Protein AF-A0A2V9UQ74-F1 (afdb_monomer)

Secondary structure (DSSP, 8-state):
----PPPP-------------PPPPP-----TT-S-------------GGGS-HHHHHHHHHHHSSSS--GGGGHHHHT-GGGTT--EEEGGGGTTSHHHHGGGGGSTTEEEE-TTHHHHS-HHHHHHHHHHHHHH-GGGEE--------SSSS-HHHHHHHHHHHHHHHHHHHHHHHHHHT--

Foldseek 3Di:
DDDDDDDDDDDDDDDDDDDDDDDDDDDPPPDVPPPPDDPDPDDDDDDPPVNQPVVNVVVVCVVVPDDPDALVVCLVVLPDPVCLVPAAEAPCCRPPVNLVSLVSLVRPRYAYENEPVLVVDQLQVVLVSLLSSCLRPVVRYHYDQVQAQPDPVRHSVNSRVSSVVSPVSSPVVSVVVCVVVVVD

Mean predicted aligned error: 15.88 Å

Nearest PDB structures (foldseek):
  8ohv-assembly1_AAA  TM=4.764E-01  e=1.360E+00  Acidobacterium capsulatum
  3u6b-assembly1_A  TM=3.219E-01  e=8.627E-01  Escherichia coli K-12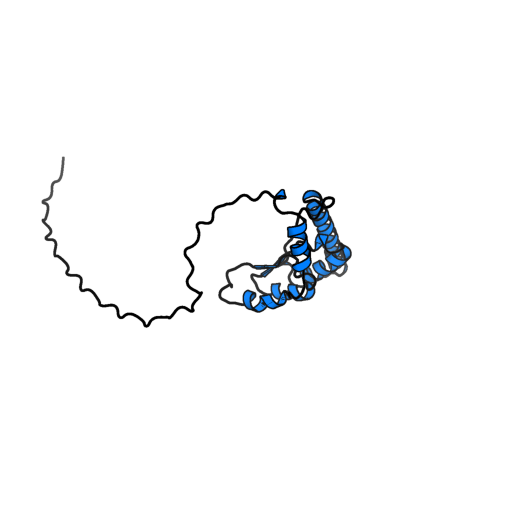
  8uxx-assembly1_G  TM=2.234E-01  e=4.489E+00  Schizosaccharomyces pombe

Structure (mmCIF, N/CA/C/O backbone):
data_AF-A0A2V9UQ74-F1
#
_entry.id   AF-A0A2V9UQ74-F1
#
loop_
_atom_site.group_PDB
_atom_site.id
_atom_site.type_symbol
_atom_site.label_atom_id
_atom_site.label_alt_id
_atom_site.label_comp_id
_atom_site.label_asym_id
_atom_site.label_entity_id
_atom_site.label_seq_id
_atom_site.pdbx_PDB_ins_code
_atom_site.Cartn_x
_atom_site.Cartn_y
_atom_site.Cartn_z
_atom_site.occupancy
_atom_site.B_iso_or_equiv
_atom_site.auth_seq_id
_atom_site.auth_comp_id
_atom_site.auth_asym_id
_atom_site.auth_atom_id
_atom_site.pdbx_PDB_model_num
ATOM 1 N N . MET A 1 1 ? 13.851 -54.763 59.875 1.00 37.72 1 MET A N 1
ATOM 2 C CA . MET A 1 1 ? 13.647 -55.328 58.518 1.00 37.72 1 MET A CA 1
ATOM 3 C C . MET A 1 1 ? 12.184 -55.728 58.312 1.00 37.72 1 MET A C 1
ATOM 5 O O . MET A 1 1 ? 11.660 -56.488 59.101 1.00 37.72 1 MET A O 1
ATOM 9 N N . LYS A 1 2 ? 11.586 -55.212 57.226 1.00 34.97 2 LYS A N 1
ATOM 10 C CA . LYS A 1 2 ? 10.584 -55.814 56.311 1.00 34.97 2 LYS A CA 1
ATOM 11 C C . LYS A 1 2 ? 9.205 -56.291 56.833 1.00 34.97 2 LYS A C 1
ATOM 13 O O . LYS A 1 2 ? 9.043 -57.392 57.339 1.00 34.97 2 LYS A O 1
ATOM 18 N N . LYS A 1 3 ? 8.186 -55.489 56.474 1.00 36.81 3 LYS A N 1
ATOM 19 C CA . LYS A 1 3 ? 6.768 -55.852 56.249 1.00 36.81 3 LYS A CA 1
ATOM 20 C C . LYS A 1 3 ? 6.622 -57.081 55.337 1.00 36.81 3 LYS A C 1
ATOM 22 O O . LYS A 1 3 ? 7.306 -57.122 54.317 1.00 36.81 3 LYS A O 1
ATOM 27 N N . LYS A 1 4 ? 5.599 -57.919 55.568 1.00 34.53 4 LYS A N 1
ATOM 28 C CA . LYS A 1 4 ? 4.755 -58.507 54.501 1.00 34.53 4 LYS A CA 1
ATOM 29 C C . LYS A 1 4 ? 3.322 -58.727 55.007 1.00 34.53 4 LYS A C 1
ATOM 31 O O . LYS A 1 4 ? 3.079 -59.600 55.831 1.00 34.53 4 LYS A O 1
ATOM 36 N N . SER A 1 5 ? 2.383 -57.923 54.501 1.00 39.31 5 SER A N 1
ATOM 37 C CA . SER A 1 5 ? 0.942 -58.140 54.651 1.00 39.31 5 SER A CA 1
ATOM 38 C C . SER A 1 5 ? 0.431 -59.125 53.591 1.00 39.31 5 SER A C 1
ATOM 40 O O . SER A 1 5 ? 0.986 -59.241 52.494 1.00 39.31 5 SER A O 1
ATOM 42 N N . LYS A 1 6 ? -0.613 -59.873 53.960 1.00 40.75 6 LYS A N 1
ATOM 43 C CA . LYS A 1 6 ? -1.267 -60.922 53.166 1.00 40.75 6 LYS A CA 1
ATOM 44 C C . LYS A 1 6 ? -1.924 -60.337 51.905 1.00 40.75 6 LYS A C 1
ATOM 46 O O . LYS A 1 6 ? -2.668 -59.364 51.981 1.00 40.75 6 LYS A O 1
ATOM 51 N N . LYS A 1 7 ? -1.670 -60.958 50.746 1.00 36.28 7 LYS A N 1
ATOM 52 C CA . LYS A 1 7 ? -2.322 -60.645 49.462 1.00 36.28 7 LYS A CA 1
ATOM 53 C C . LYS A 1 7 ? -3.758 -61.186 49.450 1.00 36.28 7 LYS A C 1
ATOM 55 O O . LYS A 1 7 ? -3.961 -62.382 49.622 1.00 36.28 7 LYS A O 1
ATOM 60 N N . SER A 1 8 ? -4.725 -60.307 49.196 1.00 37.97 8 SER A N 1
ATOM 61 C CA . SER A 1 8 ? -6.117 -60.647 48.878 1.00 37.97 8 SER A CA 1
ATOM 62 C C . SER A 1 8 ? -6.249 -60.983 47.387 1.00 37.97 8 SER A C 1
ATOM 64 O O . SER A 1 8 ? -5.801 -60.218 46.529 1.00 37.97 8 SER A O 1
ATOM 66 N N . ALA A 1 9 ? -6.835 -62.141 47.075 1.00 38.25 9 ALA A N 1
ATOM 67 C CA . ALA A 1 9 ? -7.116 -62.591 45.716 1.00 38.25 9 ALA A CA 1
ATOM 68 C C . ALA A 1 9 ? -8.435 -61.972 45.219 1.00 38.25 9 ALA A C 1
ATOM 70 O O . ALA A 1 9 ? -9.526 -62.348 45.645 1.00 38.25 9 ALA A O 1
ATOM 71 N N . ARG A 1 10 ? -8.337 -61.006 44.302 1.00 36.56 10 ARG A N 1
ATOM 72 C CA . ARG A 1 10 ? -9.482 -60.328 43.680 1.00 36.56 10 ARG A CA 1
ATOM 73 C C . ARG A 1 10 ? -10.003 -61.151 42.493 1.00 36.56 10 ARG A C 1
ATOM 75 O O . ARG A 1 10 ? -9.337 -61.238 41.463 1.00 36.56 10 ARG A O 1
ATOM 82 N N . LYS A 1 11 ? -11.206 -61.728 42.629 1.00 40.25 11 LYS A N 1
ATOM 83 C CA . LYS A 1 11 ? -11.987 -62.326 41.526 1.00 40.25 11 LYS A CA 1
ATOM 84 C C . LYS A 1 11 ? -12.241 -61.267 40.441 1.00 40.25 11 LYS A C 1
ATOM 86 O O . LYS A 1 11 ? -12.766 -60.196 40.737 1.00 40.25 11 LYS A O 1
ATOM 91 N N . LYS A 1 12 ? -11.879 -61.560 39.187 1.00 36.75 12 LYS A N 1
ATOM 92 C CA . LYS A 1 12 ? -12.261 -60.757 38.013 1.00 36.75 12 LYS A CA 1
ATOM 93 C C . LYS A 1 12 ? -13.688 -61.136 37.606 1.00 36.75 12 LYS A C 1
ATOM 95 O O . LYS A 1 12 ? -13.909 -62.247 37.137 1.00 36.75 12 LYS A O 1
ATOM 100 N N . SER A 1 13 ? -14.647 -60.232 37.788 1.00 39.25 13 SER A N 1
ATOM 101 C CA . SER A 1 13 ? -15.968 -60.332 37.165 1.00 39.25 13 SER A CA 1
ATOM 102 C C . SER A 1 13 ? -15.862 -59.915 35.694 1.00 39.25 13 SER A C 1
ATOM 104 O O . SER A 1 13 ? -15.366 -58.837 35.371 1.00 39.25 13 SER A O 1
ATOM 106 N N . ALA A 1 14 ? -16.291 -60.794 34.789 1.00 38.84 14 ALA A N 1
ATOM 107 C CA . ALA A 1 14 ? -16.394 -60.495 33.367 1.00 38.84 14 ALA A CA 1
ATOM 108 C C . ALA A 1 14 ? -17.639 -59.626 33.128 1.00 38.84 14 ALA A C 1
ATOM 110 O O . ALA A 1 14 ? -18.768 -60.105 33.223 1.00 38.84 14 ALA A O 1
ATOM 111 N N . ALA A 1 15 ? -17.438 -58.340 32.843 1.00 40.78 15 ALA A N 1
ATOM 112 C CA . ALA A 1 15 ? -18.509 -57.451 32.411 1.00 40.78 15 ALA A CA 1
ATOM 113 C C . ALA A 1 15 ? -18.902 -57.795 30.963 1.00 40.78 15 ALA A C 1
ATOM 115 O O . ALA A 1 15 ? -18.095 -57.669 30.044 1.00 40.78 15 ALA A O 1
ATOM 116 N N . LYS A 1 16 ? -20.142 -58.254 30.758 1.00 43.25 16 LYS A N 1
ATOM 117 C CA . LYS A 1 16 ? -20.743 -58.414 29.426 1.00 43.25 16 LYS A CA 1
ATOM 118 C C . LYS A 1 16 ? -21.121 -57.031 28.890 1.00 43.25 16 LYS A C 1
ATOM 120 O O . LYS A 1 16 ? -22.082 -56.430 29.359 1.00 43.25 16 LYS A O 1
ATOM 125 N N . THR A 1 17 ? -20.385 -56.529 27.904 1.00 40.91 17 THR A N 1
ATOM 126 C CA . THR A 1 17 ? -20.713 -55.271 27.221 1.00 40.91 17 THR A CA 1
ATOM 127 C C . THR A 1 17 ? -21.863 -55.502 26.239 1.00 40.91 17 THR A C 1
ATOM 129 O O . THR A 1 17 ? -21.703 -56.188 25.229 1.00 40.91 17 THR A O 1
ATOM 132 N N . ALA A 1 18 ? -23.036 -54.938 26.528 1.00 41.91 18 ALA A N 1
ATOM 133 C CA . ALA A 1 18 ? -24.163 -54.909 25.602 1.00 41.91 18 ALA A CA 1
ATOM 134 C C . ALA A 1 18 ? -23.822 -54.018 24.391 1.00 41.91 18 ALA A C 1
ATOM 136 O O . ALA A 1 18 ? -23.541 -52.829 24.543 1.00 41.91 18 ALA A O 1
ATOM 137 N N . LYS A 1 19 ? -23.838 -54.580 23.176 1.00 40.62 19 LYS A N 1
ATOM 138 C CA . LYS A 1 19 ? -23.676 -53.812 21.932 1.00 40.62 19 LYS A CA 1
ATOM 139 C C . LYS A 1 19 ? -24.953 -53.006 21.663 1.00 40.62 19 LYS A C 1
ATOM 141 O O . LYS A 1 19 ? -25.965 -53.571 21.258 1.00 40.62 19 LYS A O 1
ATOM 146 N N . LYS A 1 20 ? -24.902 -51.685 21.858 1.00 42.75 20 LYS A N 1
ATOM 147 C CA . LYS A 1 20 ? -25.922 -50.749 21.354 1.00 42.75 20 LYS A CA 1
ATOM 148 C C . LYS A 1 20 ? -25.883 -50.759 19.820 1.00 42.75 20 LYS A C 1
ATOM 150 O O . LYS A 1 20 ? -24.857 -50.443 19.224 1.00 42.75 20 LYS A O 1
ATOM 155 N N . LYS A 1 21 ? -26.995 -51.134 19.184 1.00 41.12 21 LYS A N 1
ATOM 156 C CA . LYS A 1 21 ? -27.182 -51.074 17.728 1.00 41.12 21 LYS A CA 1
ATOM 157 C C . LYS A 1 21 ? -27.392 -49.603 17.343 1.00 41.12 21 LYS A C 1
ATOM 159 O O . LYS A 1 21 ? -28.452 -49.048 17.613 1.00 41.12 21 LYS A O 1
ATOM 164 N N . LEU A 1 22 ? -26.361 -48.959 16.796 1.00 41.16 22 LEU A N 1
ATOM 165 C CA . LEU A 1 22 ? -26.450 -47.600 16.256 1.00 41.16 22 LEU A CA 1
ATOM 166 C C . LEU A 1 22 ? -27.315 -47.623 14.990 1.00 41.16 22 LEU A C 1
ATOM 168 O O . LEU A 1 22 ? -27.035 -48.357 14.044 1.00 41.16 22 LEU A O 1
ATOM 172 N N . THR A 1 23 ? -28.389 -46.842 14.997 1.00 42.31 23 THR A N 1
ATOM 173 C CA . THR A 1 23 ? -29.223 -46.564 13.828 1.00 42.31 23 THR A CA 1
ATOM 174 C C . THR A 1 23 ? -28.424 -45.721 12.836 1.00 42.31 23 THR A C 1
ATOM 176 O O . THR A 1 23 ? -27.959 -44.638 13.182 1.00 42.31 23 THR A O 1
ATOM 179 N N . ASN A 1 24 ? -28.256 -46.230 11.616 1.00 46.22 24 ASN A N 1
ATOM 180 C CA . ASN A 1 24 ? -27.546 -45.556 10.530 1.00 46.22 24 ASN A CA 1
ATOM 181 C C . ASN A 1 24 ? -28.324 -44.288 10.114 1.00 46.22 24 ASN A C 1
ATOM 183 O O . ASN A 1 24 ? -29.498 -44.420 9.752 1.00 46.22 24 ASN A O 1
ATOM 187 N N . PRO A 1 25 ? -27.742 -43.075 10.145 1.00 44.28 25 PRO A N 1
ATOM 188 C CA . PRO A 1 25 ? -28.388 -41.921 9.536 1.00 44.28 25 PRO A CA 1
ATOM 189 C C . PRO A 1 25 ? -28.396 -42.086 8.009 1.00 44.28 25 PRO A C 1
ATOM 191 O O . PRO A 1 25 ? -27.474 -42.648 7.417 1.00 44.28 25 PRO A O 1
ATOM 194 N N . LYS A 1 26 ? -29.491 -41.635 7.390 1.00 45.59 26 LYS A N 1
ATOM 195 C CA . LYS A 1 26 ? -29.759 -41.707 5.948 1.00 45.59 26 LYS A CA 1
ATOM 196 C C . LYS A 1 26 ? -28.567 -41.171 5.146 1.00 45.59 26 LYS A C 1
ATOM 198 O O . LYS A 1 26 ? -27.963 -40.168 5.512 1.00 45.59 26 LYS A O 1
ATOM 203 N N . SER A 1 27 ? -28.248 -41.861 4.054 1.00 49.00 27 SER A N 1
ATOM 204 C CA . SER A 1 27 ? -27.138 -41.552 3.156 1.00 49.00 27 SER A CA 1
ATOM 205 C C . SER A 1 27 ? -27.211 -40.114 2.640 1.00 49.00 27 SER A C 1
ATOM 207 O O . SER A 1 27 ? -28.093 -39.786 1.845 1.00 49.00 27 SER A O 1
ATOM 209 N N . ASN A 1 28 ? -26.243 -39.282 3.016 1.00 50.88 28 ASN A N 1
ATOM 210 C CA . ASN A 1 28 ? -25.924 -38.092 2.240 1.00 50.88 28 ASN A CA 1
ATOM 211 C C . ASN A 1 28 ? -25.273 -38.578 0.944 1.00 50.88 28 ASN A C 1
ATOM 213 O O . ASN A 1 28 ? -24.114 -38.996 0.943 1.00 50.88 28 ASN A O 1
ATOM 217 N N . VAL A 1 29 ? -26.035 -38.596 -0.148 1.00 52.47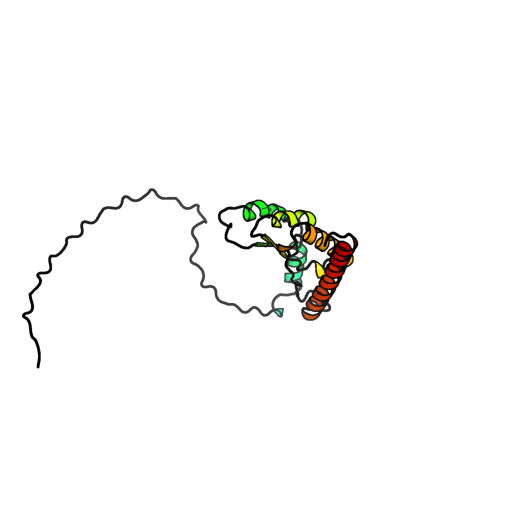 29 VAL A N 1
ATOM 218 C CA . VAL A 1 29 ? -25.478 -38.815 -1.483 1.00 52.47 29 VAL A CA 1
ATOM 219 C C . VAL A 1 29 ? -24.565 -37.626 -1.766 1.00 52.47 29 VAL A C 1
ATOM 221 O O . VAL A 1 29 ? -25.035 -36.521 -2.025 1.00 52.47 29 VAL A O 1
ATOM 224 N N . ALA A 1 30 ? -23.255 -37.834 -1.644 1.00 49.09 30 ALA A N 1
ATOM 225 C CA . ALA A 1 30 ? -22.269 -36.854 -2.067 1.00 49.09 30 ALA A CA 1
ATOM 226 C C . ALA A 1 30 ? -22.497 -36.534 -3.552 1.00 49.09 30 ALA A C 1
ATOM 228 O O . ALA A 1 30 ? -22.666 -37.442 -4.370 1.00 49.09 30 ALA A O 1
ATOM 229 N N . LEU A 1 31 ? -22.511 -35.244 -3.896 1.00 53.56 31 LEU A N 1
ATOM 230 C CA . LEU A 1 31 ? -22.537 -34.787 -5.284 1.00 53.56 31 LEU A CA 1
ATOM 231 C C . LEU A 1 31 ? -21.403 -35.481 -6.058 1.00 53.56 31 LEU A C 1
ATOM 233 O O . LEU A 1 31 ? -20.267 -35.560 -5.582 1.00 53.56 31 LEU A O 1
ATOM 237 N N . LYS A 1 32 ? -21.695 -36.016 -7.251 1.00 44.81 32 LYS A N 1
ATOM 238 C CA . LYS A 1 32 ? -20.661 -36.606 -8.116 1.00 44.81 32 LYS A CA 1
ATOM 239 C C . LYS A 1 32 ? -19.591 -35.540 -8.386 1.00 44.81 32 LYS A C 1
ATOM 241 O O . LYS A 1 32 ? -19.850 -34.589 -9.109 1.00 44.81 32 LYS A O 1
ATOM 246 N N . GLY A 1 33 ? -18.410 -35.701 -7.784 1.00 55.75 33 GLY A N 1
ATOM 247 C CA . GLY A 1 33 ? -17.274 -34.778 -7.916 1.00 55.75 33 GLY A CA 1
ATOM 248 C C . GLY A 1 33 ? -16.724 -34.196 -6.607 1.00 55.75 33 GLY A C 1
ATOM 249 O O . GLY A 1 33 ? -15.618 -33.669 -6.630 1.00 55.75 33 GLY A O 1
ATOM 250 N N . THR A 1 34 ? -17.416 -34.330 -5.466 1.00 48.91 34 THR A N 1
ATOM 251 C CA . THR A 1 34 ? -16.962 -33.767 -4.169 1.00 48.91 34 THR A CA 1
ATOM 252 C C . THR A 1 34 ? -16.245 -34.758 -3.249 1.00 48.91 34 THR A C 1
ATOM 254 O O . THR A 1 34 ? -15.837 -34.401 -2.144 1.00 48.91 34 THR A O 1
ATOM 257 N N . VAL A 1 35 ? -16.026 -35.999 -3.691 1.00 57.50 35 VAL A N 1
ATOM 258 C CA . VAL A 1 35 ? -15.160 -36.936 -2.965 1.00 57.50 35 VAL A CA 1
ATOM 259 C C . VAL A 1 35 ? -13.713 -36.570 -3.274 1.00 57.50 35 VAL A C 1
ATOM 261 O O . VAL A 1 35 ? -13.278 -36.697 -4.420 1.00 57.50 3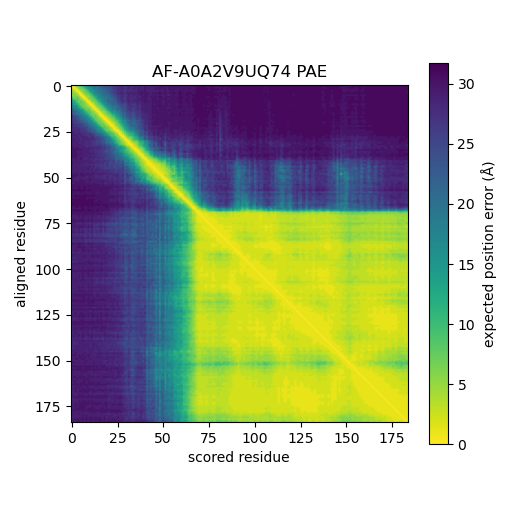5 VAL A O 1
ATOM 264 N N . ALA A 1 36 ? -12.969 -36.119 -2.261 1.00 58.06 36 ALA A N 1
ATOM 265 C CA . ALA A 1 36 ? -11.534 -35.900 -2.371 1.00 58.06 36 ALA A CA 1
ATOM 266 C C . ALA A 1 36 ? -10.878 -37.180 -2.912 1.00 58.06 36 ALA A C 1
ATOM 268 O O . ALA A 1 36 ? -10.814 -38.202 -2.223 1.00 58.06 36 ALA A O 1
ATOM 269 N N . LYS A 1 37 ? -10.421 -37.143 -4.170 1.00 63.94 37 LYS A N 1
ATOM 270 C CA . LYS A 1 37 ? -9.581 -38.209 -4.721 1.00 63.94 37 LYS A CA 1
ATOM 271 C C . LYS A 1 37 ? -8.360 -38.335 -3.815 1.00 63.94 37 LYS A C 1
ATOM 273 O O . LYS A 1 37 ? -7.845 -37.321 -3.343 1.00 63.94 37 LYS A O 1
ATOM 278 N N . ALA A 1 38 ? -7.929 -39.572 -3.559 1.00 62.97 38 ALA A N 1
ATOM 279 C CA . ALA A 1 38 ? -6.771 -39.863 -2.721 1.00 62.97 38 ALA A CA 1
ATOM 280 C C . ALA A 1 38 ? -5.632 -38.884 -3.040 1.00 62.97 38 ALA A C 1
ATOM 282 O O . ALA A 1 38 ? -5.232 -38.751 -4.199 1.00 62.97 38 ALA A O 1
ATOM 283 N N . LYS A 1 39 ? -5.178 -38.152 -2.015 1.00 63.28 39 LYS A N 1
ATOM 284 C CA . LYS A 1 39 ? -4.150 -37.114 -2.128 1.00 63.28 39 LYS A CA 1
ATOM 285 C C . LYS A 1 39 ? -2.921 -37.769 -2.761 1.00 63.28 39 LYS A C 1
ATOM 287 O O . LYS A 1 39 ? -2.267 -38.589 -2.117 1.00 63.28 39 LYS A O 1
ATOM 292 N N . ARG A 1 40 ? -2.629 -37.458 -4.031 1.00 66.94 40 ARG A N 1
ATOM 293 C CA . ARG A 1 40 ? -1.334 -37.806 -4.628 1.00 66.94 40 ARG A CA 1
ATOM 294 C C . ARG A 1 40 ? -0.272 -37.266 -3.676 1.00 66.94 40 ARG A C 1
ATOM 296 O O . ARG A 1 40 ? -0.372 -36.120 -3.238 1.00 66.94 40 ARG A O 1
ATOM 303 N N . ARG A 1 41 ? 0.685 -38.113 -3.295 1.00 60.94 41 ARG A N 1
ATOM 304 C CA . ARG A 1 41 ? 1.809 -37.709 -2.450 1.00 60.94 41 ARG A CA 1
ATOM 305 C C . ARG A 1 41 ? 2.486 -36.546 -3.175 1.00 60.94 41 ARG A C 1
ATOM 307 O O . ARG A 1 41 ? 2.918 -36.721 -4.309 1.00 60.94 41 ARG A O 1
ATOM 314 N N . ALA A 1 42 ? 2.449 -35.355 -2.583 1.00 62.03 42 ALA A N 1
ATOM 315 C CA . ALA A 1 42 ? 3.068 -34.184 -3.180 1.00 62.03 42 ALA A CA 1
ATOM 316 C C . ALA A 1 42 ? 4.577 -34.439 -3.198 1.00 62.03 42 ALA A C 1
ATOM 318 O O . ALA A 1 42 ? 5.208 -34.516 -2.146 1.00 62.03 42 ALA A O 1
ATOM 319 N N . GLU A 1 43 ? 5.125 -34.669 -4.385 1.00 75.12 43 GLU A N 1
ATOM 320 C CA . GLU A 1 43 ? 6.564 -34.746 -4.583 1.00 75.12 43 GLU A CA 1
ATOM 321 C C . GLU A 1 43 ? 7.074 -33.332 -4.812 1.00 75.12 43 GLU A C 1
ATOM 323 O O . GLU A 1 43 ? 6.611 -32.636 -5.717 1.00 75.12 43 GLU A O 1
ATOM 328 N N . LEU A 1 44 ? 8.017 -32.910 -3.973 1.00 50.47 44 LEU A N 1
ATOM 329 C CA . LEU A 1 44 ? 8.723 -31.657 -4.168 1.00 50.47 44 LEU A CA 1
ATOM 330 C C . LEU A 1 44 ? 9.551 -31.790 -5.452 1.00 50.47 44 LEU A C 1
ATOM 332 O O . LEU A 1 44 ? 10.522 -32.544 -5.495 1.00 50.47 44 LEU A O 1
ATOM 336 N N . ARG A 1 45 ? 9.141 -31.095 -6.512 1.00 65.31 45 ARG A N 1
ATOM 337 C CA . ARG A 1 45 ? 9.910 -30.996 -7.753 1.00 65.31 45 ARG A CA 1
ATOM 338 C C . ARG A 1 45 ? 10.551 -29.622 -7.791 1.00 65.31 45 ARG A C 1
ATOM 340 O O . ARG A 1 45 ? 9.851 -28.619 -7.860 1.00 65.31 45 ARG A O 1
ATOM 347 N N . HIS A 1 46 ? 11.875 -29.590 -7.713 1.00 58.09 46 HIS A N 1
ATOM 348 C CA . HIS A 1 46 ? 12.630 -28.369 -7.942 1.00 58.09 46 HIS A CA 1
ATOM 349 C C . HIS A 1 46 ? 12.595 -28.057 -9.440 1.00 58.09 46 HIS A C 1
ATOM 351 O O . HIS A 1 46 ? 13.165 -28.797 -10.243 1.00 58.09 46 HIS A O 1
ATOM 357 N N . VAL A 1 47 ? 11.892 -26.988 -9.802 1.00 61.88 47 VAL A N 1
ATOM 358 C CA . VAL A 1 47 ? 11.855 -26.451 -11.162 1.00 61.88 47 VAL A CA 1
ATOM 359 C C . VAL A 1 47 ? 12.794 -25.245 -11.174 1.00 61.88 47 VAL A C 1
ATOM 361 O O . VAL A 1 47 ? 12.491 -24.255 -10.509 1.00 61.88 47 VAL A O 1
ATOM 364 N N . PRO A 1 48 ? 13.963 -25.327 -11.834 1.00 61.03 48 PRO A N 1
ATOM 365 C CA . PRO A 1 48 ? 14.886 -24.203 -11.891 1.00 61.03 48 PRO A CA 1
ATOM 366 C C . PRO A 1 48 ? 14.238 -23.035 -12.638 1.00 61.03 48 PRO A C 1
ATOM 368 O O . PRO A 1 48 ? 13.542 -23.243 -13.630 1.00 61.03 48 PRO A O 1
ATOM 371 N N . TRP A 1 49 ? 14.487 -21.813 -12.171 1.00 48.91 49 TRP A N 1
ATOM 372 C CA . TRP A 1 49 ? 13.838 -20.594 -12.668 1.00 48.91 49 TRP A CA 1
ATOM 373 C C . TRP A 1 49 ? 13.924 -20.435 -14.196 1.00 48.91 49 TRP A C 1
ATOM 375 O O . TRP A 1 49 ? 12.948 -20.098 -14.851 1.00 48.91 49 TRP A O 1
ATOM 385 N N . ASN A 1 50 ? 15.055 -20.836 -14.777 1.00 59.94 50 ASN A N 1
ATOM 386 C CA . ASN A 1 50 ? 15.332 -20.734 -16.212 1.00 59.94 50 ASN A CA 1
ATOM 387 C C . ASN A 1 50 ? 14.660 -21.833 -17.061 1.00 59.94 50 ASN A C 1
ATOM 389 O O . ASN A 1 50 ? 14.841 -21.859 -18.273 1.00 59.94 50 ASN A O 1
ATOM 393 N N . SER A 1 51 ? 13.962 -22.795 -16.444 1.00 66.94 51 SER A N 1
ATOM 394 C CA . SER A 1 51 ? 13.272 -23.882 -17.168 1.00 66.94 51 SER A CA 1
ATOM 395 C C . SER A 1 51 ? 11.851 -23.528 -17.596 1.00 66.94 51 SER A C 1
ATOM 397 O O . SER A 1 51 ? 11.209 -24.313 -18.293 1.00 66.94 51 SER A O 1
ATOM 399 N N . VAL A 1 52 ? 11.369 -22.355 -17.191 1.00 54.12 52 VAL A N 1
ATOM 400 C CA . VAL A 1 52 ? 10.138 -21.765 -17.704 1.00 54.12 52 VAL A CA 1
ATOM 401 C C . VAL A 1 52 ? 10.568 -20.674 -18.670 1.00 54.12 52 VAL A C 1
ATOM 403 O O . VAL A 1 52 ? 11.222 -19.719 -18.262 1.00 54.12 52 VAL A O 1
ATOM 406 N N . GLU A 1 53 ? 10.254 -20.835 -19.955 1.00 52.03 53 GLU A N 1
ATOM 407 C CA . GLU A 1 53 ? 10.502 -19.771 -20.928 1.00 52.03 53 GLU A CA 1
ATOM 408 C C . GLU A 1 53 ? 9.829 -18.486 -20.438 1.00 52.03 53 GLU A C 1
ATOM 410 O O . GLU A 1 53 ? 8.679 -18.509 -19.987 1.00 52.03 53 GLU A O 1
ATOM 415 N N . VAL A 1 54 ? 10.543 -17.361 -20.516 1.00 48.28 54 VAL A N 1
ATOM 416 C CA . VAL A 1 54 ? 9.994 -16.054 -20.139 1.00 48.28 54 VAL A CA 1
ATOM 417 C C . VAL A 1 54 ? 8.727 -15.792 -20.956 1.00 48.28 54 VAL A C 1
ATOM 419 O O . VAL A 1 54 ? 7.734 -15.376 -20.379 1.00 48.28 54 VAL A O 1
ATOM 422 N N . GLU A 1 55 ? 8.678 -16.194 -22.233 1.00 48.25 55 GLU A N 1
ATOM 423 C CA . GLU A 1 55 ? 7.478 -16.213 -23.086 1.00 48.25 55 GLU A CA 1
ATOM 424 C C . GLU A 1 55 ? 6.332 -17.136 -22.637 1.00 48.25 55 GLU A C 1
ATOM 426 O O . GLU A 1 55 ? 5.248 -17.044 -23.200 1.00 48.25 55 GLU A O 1
ATOM 431 N N . ALA A 1 56 ? 6.504 -18.033 -21.668 1.00 48.06 56 ALA A N 1
ATOM 432 C CA . ALA A 1 56 ? 5.398 -18.788 -21.071 1.00 48.06 56 ALA A CA 1
ATOM 433 C C . ALA A 1 56 ? 4.831 -18.070 -19.833 1.00 48.06 56 ALA A C 1
ATOM 435 O O . ALA A 1 56 ? 3.639 -18.186 -19.541 1.00 48.06 56 ALA A O 1
ATOM 436 N N . LEU A 1 57 ? 5.660 -17.275 -19.145 1.00 45.50 57 LEU A N 1
ATOM 437 C CA . LEU A 1 57 ? 5.252 -16.363 -18.071 1.00 45.50 57 LEU A CA 1
ATOM 438 C C . LEU A 1 57 ? 4.696 -15.040 -18.617 1.00 45.50 57 LEU A C 1
ATOM 440 O O . LEU A 1 57 ? 3.744 -14.507 -18.062 1.00 45.50 57 LEU A O 1
ATOM 444 N N . ASN A 1 58 ? 5.215 -14.532 -19.733 1.00 45.50 58 ASN A N 1
ATOM 445 C CA . ASN A 1 58 ? 4.866 -13.230 -20.305 1.00 45.50 58 ASN A CA 1
ATOM 446 C C . ASN A 1 58 ? 3.411 -13.146 -20.836 1.00 45.50 58 ASN A C 1
ATOM 448 O O . ASN A 1 58 ? 2.758 -12.128 -20.631 1.00 45.50 58 ASN A O 1
ATOM 452 N N . PRO A 1 59 ? 2.810 -14.206 -21.418 1.00 44.09 59 PRO A N 1
ATOM 453 C CA . PRO A 1 59 ? 1.385 -14.257 -21.734 1.00 44.09 59 PRO A CA 1
ATOM 454 C C . PRO A 1 59 ? 0.520 -14.454 -20.492 1.00 44.09 59 PRO A C 1
ATOM 456 O O . PRO A 1 59 ? -0.661 -14.133 -20.545 1.00 44.09 59 PRO A O 1
ATOM 459 N N . LEU A 1 60 ? 1.066 -15.001 -19.400 1.00 41.22 60 LEU A N 1
ATOM 460 C CA . LEU A 1 60 ? 0.354 -15.106 -18.126 1.00 41.22 60 LEU A CA 1
ATOM 461 C C . LEU A 1 60 ? 0.347 -13.754 -17.408 1.00 41.22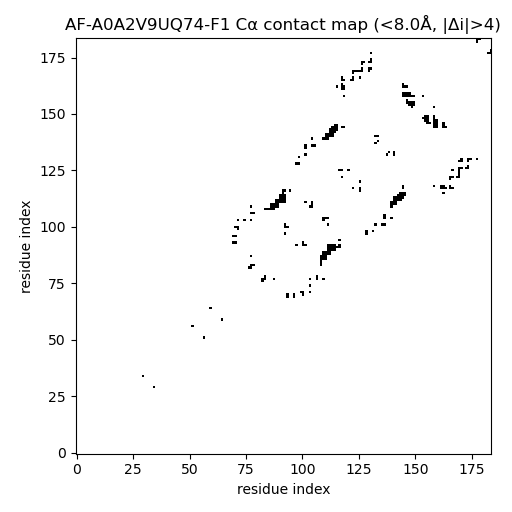 60 LEU A C 1
ATOM 463 O O . LEU A 1 60 ? -0.702 -13.344 -16.931 1.00 41.22 60 LEU A O 1
ATOM 467 N N . LEU A 1 61 ? 1.452 -13.013 -17.428 1.00 47.91 61 LEU A N 1
ATOM 468 C CA . LEU A 1 61 ? 1.498 -11.622 -16.979 1.00 47.91 61 LEU A CA 1
ATOM 469 C C . LEU A 1 61 ? 0.569 -10.769 -17.871 1.00 47.91 61 LEU A C 1
ATOM 471 O O . LEU A 1 61 ? -0.357 -10.138 -17.374 1.00 47.91 61 LEU A O 1
ATOM 475 N N . GLY A 1 62 ? 0.679 -10.869 -19.198 1.00 40.78 62 GLY A N 1
ATOM 476 C CA . GLY A 1 62 ? -0.148 -10.110 -20.146 1.00 40.78 62 GLY A CA 1
ATOM 477 C C . GLY A 1 62 ? -1.640 -10.484 -20.226 1.00 40.78 62 GLY A C 1
ATOM 478 O O . GLY A 1 62 ? -2.417 -9.688 -20.747 1.00 40.78 62 GLY A O 1
ATOM 479 N N . ARG A 1 63 ? -2.073 -11.663 -19.744 1.00 38.19 63 ARG A N 1
ATOM 480 C CA . ARG A 1 63 ? -3.503 -12.061 -19.701 1.00 38.19 63 ARG A CA 1
ATOM 481 C C . ARG A 1 63 ? -4.112 -12.115 -18.298 1.00 38.19 63 ARG A C 1
ATOM 483 O O . ARG A 1 63 ? -5.335 -12.152 -18.203 1.00 38.19 63 ARG A O 1
ATOM 490 N N . HIS A 1 64 ? -3.313 -12.147 -17.228 1.00 42.50 64 HIS A N 1
ATOM 491 C CA . HIS A 1 64 ? -3.822 -12.207 -15.849 1.00 42.50 64 HIS A CA 1
ATOM 492 C C . HIS A 1 64 ? -3.626 -10.918 -15.050 1.00 42.50 64 HIS A C 1
ATOM 494 O O . HIS A 1 64 ? -4.282 -10.765 -14.018 1.00 42.50 64 HIS A O 1
ATOM 500 N N . PHE A 1 65 ? -2.827 -9.959 -15.530 1.00 45.91 65 PHE A N 1
ATOM 501 C CA . PHE A 1 65 ? -2.936 -8.585 -15.054 1.00 45.91 65 PHE A CA 1
ATOM 502 C C . PHE A 1 65 ? -4.191 -7.945 -15.663 1.00 45.91 65 PHE A C 1
ATOM 504 O O . PHE A 1 65 ? -4.164 -7.368 -16.741 1.00 45.91 65 PHE A O 1
ATOM 511 N N . VAL A 1 66 ? -5.302 -8.040 -14.931 1.00 51.44 66 VAL A N 1
ATOM 512 C CA . VAL A 1 66 ? -6.388 -7.050 -14.995 1.00 51.44 66 VAL A CA 1
ATOM 513 C C . VAL A 1 66 ? -7.139 -6.987 -16.333 1.00 51.44 66 VAL A C 1
ATOM 515 O O . VAL A 1 66 ? -7.204 -5.954 -16.991 1.00 51.44 66 VAL A O 1
ATOM 518 N N . VAL A 1 67 ? -7.824 -8.064 -16.709 1.00 44.34 67 VAL A N 1
ATOM 519 C CA . VAL A 1 67 ? -9.012 -7.906 -17.559 1.00 44.34 67 VAL A CA 1
ATOM 520 C C . VAL A 1 67 ? -10.158 -8.622 -16.847 1.00 44.34 67 VAL A C 1
ATOM 522 O O . VAL A 1 67 ? -10.158 -9.842 -16.754 1.00 44.34 67 VAL A O 1
ATOM 525 N N . GLU A 1 68 ? -11.077 -7.830 -16.277 1.00 51.72 68 GLU A N 1
ATOM 526 C CA . GLU A 1 68 ? -12.349 -8.216 -15.616 1.00 51.72 68 GLU A CA 1
ATOM 527 C C . GLU A 1 68 ? -12.353 -8.540 -14.104 1.00 51.72 68 GLU A C 1
ATOM 529 O O . GLU A 1 68 ? -13.425 -8.735 -13.525 1.00 51.72 68 GLU A O 1
ATOM 534 N N . SER A 1 69 ? -11.212 -8.521 -13.413 1.00 67.81 69 SER A N 1
ATOM 535 C CA . SER A 1 69 ? -11.170 -8.763 -11.960 1.00 67.81 69 SER A CA 1
ATOM 536 C C . SER A 1 69 ? -11.385 -7.472 -11.162 1.00 67.81 69 SER A C 1
ATOM 538 O O . SER A 1 69 ? -10.568 -6.559 -11.238 1.00 67.81 69 SER A O 1
ATOM 540 N N . ASN A 1 70 ? -12.453 -7.396 -10.361 1.00 85.06 70 ASN A N 1
ATOM 541 C CA . ASN A 1 70 ? -12.699 -6.284 -9.434 1.00 85.06 70 ASN A CA 1
ATOM 542 C C . ASN A 1 70 ? -12.483 -6.756 -7.990 1.00 85.06 70 ASN A C 1
ATOM 544 O O . ASN A 1 70 ? -13.174 -7.665 -7.529 1.00 85.06 70 ASN A O 1
ATOM 548 N N . ILE A 1 71 ? -11.559 -6.118 -7.268 1.00 87.81 71 ILE A N 1
ATOM 549 C CA . ILE A 1 71 ? -11.214 -6.469 -5.883 1.00 87.81 71 ILE A CA 1
ATOM 550 C C . ILE A 1 71 ? -12.416 -6.430 -4.927 1.00 87.81 71 ILE A C 1
ATOM 552 O O . ILE A 1 71 ? -12.487 -7.225 -3.991 1.00 87.81 71 ILE A O 1
ATOM 556 N N . MET A 1 72 ? -13.424 -5.604 -5.217 1.00 90.69 72 MET A N 1
ATOM 557 C CA . MET A 1 72 ? -14.666 -5.533 -4.443 1.00 90.69 72 MET A CA 1
ATOM 558 C C . MET A 1 72 ? -15.451 -6.848 -4.446 1.00 90.69 72 MET A C 1
ATOM 560 O O . MET A 1 72 ? -16.208 -7.118 -3.516 1.00 90.69 72 MET A O 1
ATOM 564 N N . GLN A 1 73 ? -15.236 -7.723 -5.433 1.00 91.25 73 GLN A N 1
ATOM 565 C CA . GLN A 1 73 ? -15.861 -9.050 -5.467 1.00 91.25 73 GLN A CA 1
ATOM 566 C C . GLN A 1 73 ? -15.409 -9.952 -4.303 1.00 91.25 73 GLN A C 1
ATOM 568 O O . GLN A 1 73 ? -16.078 -10.946 -4.004 1.00 91.25 73 GLN A O 1
ATOM 573 N N . LEU A 1 74 ? -14.316 -9.603 -3.611 1.00 91.69 74 LEU A N 1
ATOM 574 C CA . LEU A 1 74 ? -13.847 -10.319 -2.425 1.00 91.69 74 LEU A CA 1
ATOM 575 C C . LEU A 1 74 ? -14.696 -10.051 -1.179 1.00 91.69 74 LEU A C 1
ATOM 577 O O . LEU A 1 74 ? -14.619 -10.845 -0.242 1.00 91.69 74 LEU A O 1
ATOM 581 N N . GLU A 1 75 ? -15.533 -9.007 -1.152 1.00 93.31 75 GLU A N 1
ATOM 582 C CA . GLU A 1 75 ? -16.296 -8.613 0.043 1.00 93.31 75 GLU A CA 1
ATOM 583 C C . GLU A 1 75 ? -17.068 -9.786 0.667 1.00 93.31 75 GLU A C 1
ATOM 585 O O . GLU A 1 75 ? -17.043 -9.977 1.884 1.00 93.31 75 GLU A O 1
ATOM 590 N N . ASN A 1 76 ? -17.679 -10.629 -0.170 1.00 93.50 76 ASN A N 1
ATOM 591 C CA . ASN A 1 76 ? -18.434 -11.802 0.274 1.00 93.50 76 ASN A CA 1
ATOM 592 C C . ASN A 1 76 ? -17.576 -12.791 1.080 1.00 93.50 76 ASN A C 1
ATOM 594 O O . ASN A 1 76 ? -18.060 -13.384 2.040 1.00 93.50 76 ASN A O 1
ATOM 598 N N . ILE A 1 77 ? -16.310 -12.972 0.693 1.00 94.50 77 ILE A N 1
ATOM 599 C CA . ILE A 1 77 ? -15.363 -13.859 1.383 1.00 94.50 77 ILE A CA 1
ATOM 600 C C . ILE A 1 77 ? -14.811 -13.161 2.627 1.00 94.50 77 ILE A C 1
ATOM 602 O O . ILE A 1 77 ? -14.739 -13.777 3.688 1.00 94.50 77 ILE A O 1
ATOM 606 N N . LEU A 1 78 ? -14.464 -11.876 2.516 1.00 95.38 78 LEU A N 1
ATOM 607 C CA . LEU A 1 78 ? -13.878 -11.102 3.613 1.00 95.38 78 LEU A CA 1
ATOM 608 C C . LEU A 1 78 ? -14.850 -10.928 4.791 1.00 95.38 78 LEU A C 1
ATOM 610 O O . LEU A 1 78 ? -14.421 -10.883 5.943 1.00 95.38 78 LEU A O 1
ATOM 614 N N . ARG A 1 79 ? -16.160 -10.867 4.518 1.00 94.81 79 ARG A N 1
ATOM 615 C CA . ARG A 1 79 ? -17.214 -10.759 5.541 1.00 94.81 79 ARG A CA 1
ATOM 616 C C . ARG A 1 79 ? -17.753 -12.099 6.037 1.00 94.81 79 ARG A C 1
ATOM 61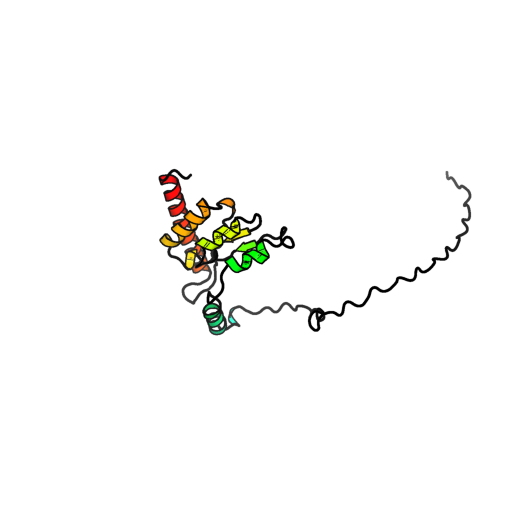8 O O . ARG A 1 79 ? -18.583 -12.109 6.947 1.00 94.81 79 ARG A O 1
ATOM 625 N N . ASP A 1 80 ? -17.328 -13.220 5.461 1.00 96.44 80 ASP A N 1
ATOM 626 C CA . ASP A 1 80 ? -17.858 -14.524 5.844 1.00 96.44 80 ASP A CA 1
ATOM 627 C C . ASP A 1 80 ? -17.393 -14.908 7.266 1.00 96.44 80 ASP A C 1
ATOM 629 O O . ASP A 1 80 ? -16.185 -15.014 7.513 1.00 96.44 80 ASP A O 1
ATOM 633 N N . PRO A 1 81 ? -18.316 -15.190 8.210 1.00 96.31 81 PRO A N 1
ATOM 634 C CA . PRO A 1 81 ? -17.963 -15.553 9.584 1.00 96.31 81 PRO A CA 1
ATOM 635 C C . PRO A 1 81 ? -17.034 -16.766 9.692 1.00 96.31 81 PRO A C 1
ATOM 637 O O . PRO A 1 81 ? -16.296 -16.893 10.671 1.00 96.31 81 PRO A O 1
ATOM 640 N N . ARG A 1 82 ? -17.033 -17.655 8.688 1.00 97.25 82 ARG A N 1
ATOM 641 C CA . ARG A 1 82 ? -16.134 -18.817 8.628 1.00 97.25 82 ARG A CA 1
ATOM 642 C C . ARG A 1 82 ? -14.661 -18.410 8.576 1.00 97.25 82 ARG A C 1
ATOM 644 O O . ARG A 1 82 ? -13.817 -19.182 9.028 1.00 97.25 82 ARG A O 1
ATOM 651 N N . TYR A 1 83 ? -14.354 -17.221 8.057 1.00 96.56 83 TYR A N 1
ATOM 652 C CA . TYR A 1 83 ? -12.991 -16.708 7.907 1.00 96.56 83 TYR A CA 1
ATOM 653 C C . TYR A 1 83 ? -12.646 -15.585 8.889 1.00 96.56 83 TYR A C 1
ATOM 655 O O . TYR A 1 83 ? -11.580 -14.988 8.770 1.00 96.56 83 TYR A O 1
ATOM 663 N N . ALA A 1 84 ? -13.471 -15.340 9.913 1.00 94.00 84 ALA A N 1
ATOM 664 C CA . ALA A 1 84 ? -13.242 -14.270 10.890 1.00 94.00 84 ALA A CA 1
ATOM 665 C C . ALA A 1 84 ? -11.892 -14.366 11.640 1.00 94.00 84 ALA A C 1
ATOM 667 O O . ALA A 1 84 ? -11.403 -13.370 12.167 1.00 94.00 84 ALA A O 1
ATOM 668 N N . GLY A 1 85 ? -11.286 -15.559 11.700 1.00 96.06 85 GLY A N 1
ATOM 669 C CA . GLY A 1 85 ? -9.956 -15.790 12.281 1.00 96.06 85 GLY A CA 1
ATOM 670 C C . GLY A 1 85 ? -8.792 -15.782 11.281 1.00 96.06 85 GLY A C 1
ATOM 671 O O . GLY A 1 85 ? -7.678 -16.119 11.668 1.00 96.06 85 GLY A O 1
ATOM 672 N N . THR A 1 86 ? -9.034 -15.471 10.005 1.00 97.69 86 THR A N 1
ATOM 673 C CA . THR A 1 86 ? -8.013 -15.462 8.941 1.00 97.69 86 THR A CA 1
ATOM 674 C C . THR A 1 86 ? -7.581 -14.034 8.653 1.00 97.69 86 THR A C 1
ATOM 676 O O . THR A 1 86 ? -8.433 -13.197 8.395 1.00 97.69 86 THR A O 1
ATOM 679 N N . THR A 1 87 ? -6.286 -13.740 8.650 1.00 97.88 87 THR A N 1
ATOM 680 C CA . THR A 1 87 ? -5.797 -12.439 8.171 1.00 97.88 87 THR A CA 1
ATOM 681 C C . THR A 1 87 ? -5.734 -12.442 6.649 1.00 97.88 87 THR A C 1
ATOM 683 O O . THR A 1 87 ? -5.137 -13.342 6.059 1.00 97.88 87 THR A O 1
ATOM 686 N N . PHE A 1 88 ? -6.321 -11.427 6.026 1.00 97.06 88 PHE A N 1
ATOM 687 C CA . PHE A 1 88 ? -6.238 -11.181 4.593 1.00 97.06 88 PHE A CA 1
ATOM 688 C C . PHE A 1 88 ? -5.320 -9.990 4.336 1.00 97.06 88 PHE A C 1
ATOM 690 O O . PHE A 1 88 ? -5.467 -8.945 4.964 1.00 97.06 88 PHE A O 1
ATOM 697 N N . VAL A 1 89 ? -4.391 -10.156 3.399 1.00 96.19 89 VAL A N 1
ATOM 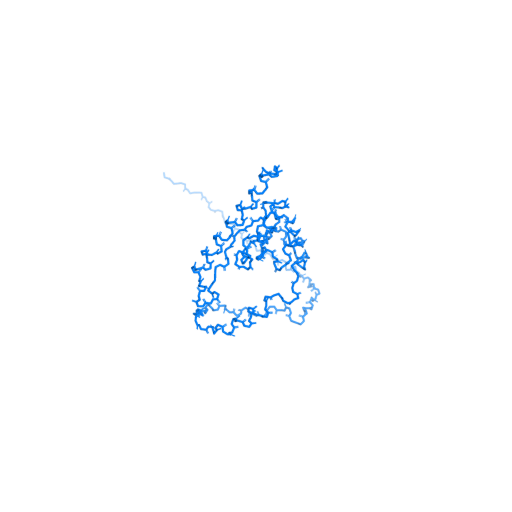698 C CA . VAL A 1 89 ? -3.526 -9.085 2.898 1.00 96.19 89 VAL A CA 1
ATOM 699 C C . VAL A 1 89 ? -3.817 -8.935 1.411 1.00 96.19 89 VAL A C 1
ATOM 701 O O . VAL A 1 89 ? -3.687 -9.899 0.654 1.00 96.19 89 VAL A O 1
ATOM 704 N N . MET A 1 90 ? -4.274 -7.755 1.011 1.00 93.69 90 MET A N 1
ATOM 705 C CA . MET A 1 90 ? -4.628 -7.432 -0.366 1.00 93.69 90 MET A CA 1
ATOM 706 C C . MET A 1 90 ? -3.392 -6.897 -1.084 1.00 93.69 90 MET A C 1
ATOM 708 O O . MET A 1 90 ? -3.040 -5.730 -0.942 1.00 93.69 90 MET A O 1
ATOM 712 N N . ILE A 1 91 ? -2.726 -7.795 -1.810 1.00 92.38 91 ILE A N 1
ATOM 713 C CA . ILE A 1 91 ? -1.503 -7.526 -2.576 1.00 92.38 91 ILE A CA 1
ATOM 714 C C . ILE A 1 91 ? -1.827 -6.595 -3.758 1.00 92.38 91 ILE A C 1
ATOM 716 O O . ILE A 1 91 ? -2.920 -6.670 -4.328 1.00 92.38 91 ILE A O 1
ATOM 720 N N . HIS A 1 92 ? -0.894 -5.709 -4.107 1.00 92.69 92 HIS A N 1
ATOM 721 C CA . HIS A 1 92 ? -1.045 -4.677 -5.142 1.00 92.69 92 HIS A CA 1
ATOM 722 C C . HIS A 1 92 ? -2.089 -3.603 -4.874 1.00 92.69 92 HIS A C 1
ATOM 724 O O . HIS A 1 92 ? -2.504 -2.899 -5.796 1.00 92.69 92 HIS A O 1
ATOM 730 N N . GLY A 1 93 ? -2.566 -3.493 -3.636 1.00 89.19 93 GLY A N 1
ATOM 731 C CA . GLY A 1 93 ? -3.488 -2.436 -3.257 1.00 89.19 93 GLY A CA 1
ATOM 732 C C . GLY A 1 93 ? -4.812 -2.415 -4.012 1.00 89.19 93 GLY A C 1
ATOM 733 O O . GLY A 1 93 ? -5.525 -1.424 -3.937 1.00 89.19 93 GLY A O 1
ATOM 734 N N . GLY A 1 94 ? -5.139 -3.461 -4.773 1.00 88.94 94 GLY A N 1
ATOM 735 C CA . GLY A 1 94 ? -6.281 -3.456 -5.683 1.00 88.94 94 GLY A CA 1
ATOM 736 C C . GLY A 1 94 ? -6.124 -2.599 -6.938 1.00 88.94 94 GLY A C 1
ATOM 737 O O . GLY A 1 94 ? -7.139 -2.359 -7.585 1.00 88.94 94 GLY A O 1
ATOM 738 N N . TYR A 1 95 ? -4.911 -2.170 -7.307 1.00 88.94 95 TYR A N 1
ATOM 739 C CA . TYR A 1 95 ? -4.655 -1.397 -8.529 1.00 88.94 95 TYR A CA 1
ATOM 740 C C . TYR A 1 95 ? -5.294 -2.054 -9.774 1.00 88.94 95 TYR A C 1
ATOM 742 O O . TYR A 1 95 ? -5.150 -3.270 -9.958 1.00 88.94 95 TYR A O 1
ATOM 750 N N . PRO A 1 96 ? -5.988 -1.298 -10.651 1.00 88.56 96 PRO A N 1
ATOM 751 C CA . PRO A 1 96 ? -6.167 0.164 -10.664 1.00 88.56 96 PRO A CA 1
ATOM 752 C C . PRO A 1 96 ? -7.440 0.664 -9.939 1.00 88.56 96 PRO A C 1
ATOM 754 O O . PRO A 1 96 ? -7.975 1.719 -10.274 1.00 88.56 96 PRO A O 1
ATOM 757 N N . LEU A 1 97 ? -7.992 -0.131 -9.017 1.00 91.38 97 LEU A N 1
ATOM 758 C CA . LEU A 1 97 ? -9.174 0.174 -8.194 1.00 91.38 97 LEU A CA 1
ATOM 759 C C . LEU A 1 97 ? -8.791 0.404 -6.723 1.00 91.38 97 LEU A C 1
ATOM 761 O O . LEU A 1 97 ? -9.547 0.079 -5.803 1.00 91.38 97 LEU A O 1
ATOM 765 N N . GLU A 1 98 ? -7.592 0.926 -6.474 1.00 92.88 98 GLU A N 1
ATOM 766 C CA . GLU A 1 98 ? -7.034 1.110 -5.132 1.00 92.88 98 GLU A CA 1
ATOM 767 C C . GLU A 1 98 ? -7.852 2.058 -4.245 1.00 92.88 98 GLU A C 1
ATOM 769 O O . GLU A 1 98 ? -7.832 1.951 -3.013 1.00 92.88 98 GLU A O 1
ATOM 774 N N . ARG A 1 99 ? -8.614 2.958 -4.876 1.00 93.00 99 ARG A N 1
ATOM 775 C CA . ARG A 1 99 ? -9.492 3.922 -4.204 1.00 93.00 99 ARG A CA 1
ATOM 776 C C . ARG A 1 99 ? -10.760 3.272 -3.664 1.00 93.00 99 ARG A C 1
ATOM 778 O O . ARG A 1 99 ? -11.292 3.721 -2.650 1.00 93.00 99 ARG A O 1
ATOM 785 N N . GLU A 1 100 ? -11.262 2.242 -4.336 1.00 94.31 100 GLU A N 1
ATOM 786 C CA . GLU A 1 100 ? -12.372 1.410 -3.882 1.00 94.31 100 GLU A CA 1
ATOM 787 C C . GLU A 1 100 ? -11.879 0.341 -2.900 1.00 94.31 100 GLU A C 1
ATOM 789 O O . GLU A 1 100 ? -12.512 0.105 -1.869 1.00 94.31 100 GLU A O 1
ATOM 794 N N . ALA A 1 101 ? -10.723 -0.262 -3.188 1.00 94.69 101 ALA A N 1
ATOM 795 C CA . ALA A 1 101 ? -10.134 -1.354 -2.418 1.00 94.69 101 ALA A CA 1
ATOM 796 C C . ALA A 1 101 ? -9.941 -1.022 -0.934 1.00 94.69 101 ALA A C 1
ATOM 798 O O . ALA A 1 101 ? -10.206 -1.866 -0.074 1.00 94.69 101 ALA A O 1
ATOM 799 N N . ILE A 1 102 ? -9.523 0.210 -0.623 1.00 96.56 102 ILE A N 1
ATOM 800 C CA . ILE A 1 102 ? -9.261 0.654 0.753 1.00 96.56 102 ILE A CA 1
ATOM 801 C C . ILE A 1 102 ? -10.472 0.463 1.677 1.00 96.56 102 ILE A C 1
ATOM 803 O O . ILE A 1 102 ? -10.305 0.157 2.855 1.00 96.56 102 ILE A O 1
ATOM 807 N N . TRP A 1 103 ? -11.701 0.535 1.158 1.00 96.69 103 TRP A N 1
ATOM 808 C CA . TRP A 1 103 ? -12.912 0.340 1.961 1.00 96.69 103 TRP A CA 1
ATOM 809 C C . TRP A 1 103 ? -13.073 -1.089 2.487 1.00 96.69 103 TRP A C 1
ATOM 811 O O . TRP A 1 103 ? -13.718 -1.294 3.519 1.00 96.69 103 TRP A O 1
ATOM 821 N N . LEU A 1 104 ? -12.451 -2.079 1.844 1.00 96.88 104 LEU A N 1
ATOM 822 C CA . LEU A 1 104 ? -12.429 -3.453 2.347 1.00 96.88 104 LEU A CA 1
ATOM 823 C C . LEU A 1 104 ? -11.569 -3.587 3.616 1.00 96.88 104 LEU A C 1
ATOM 825 O O . LEU A 1 104 ? -11.843 -4.463 4.439 1.00 96.88 104 LEU A O 1
ATOM 829 N N . ALA A 1 105 ? -10.596 -2.693 3.833 1.00 97.06 105 ALA A N 1
ATOM 830 C CA . ALA A 1 105 ? -9.764 -2.663 5.041 1.00 97.06 105 ALA A CA 1
ATOM 831 C C . ALA A 1 105 ? -10.520 -2.193 6.304 1.00 97.06 105 ALA A C 1
ATOM 833 O O . ALA A 1 105 ? -10.027 -2.351 7.421 1.00 97.06 105 ALA A O 1
ATOM 834 N N . ALA A 1 106 ? -11.764 -1.714 6.158 1.00 96.31 106 ALA A N 1
ATOM 835 C CA . ALA A 1 106 ? -12.678 -1.505 7.285 1.00 96.31 106 ALA A CA 1
ATOM 836 C C . ALA A 1 106 ? -12.970 -2.811 8.052 1.00 96.31 106 ALA A C 1
ATOM 838 O O . ALA A 1 106 ? -13.381 -2.798 9.217 1.00 96.31 106 ALA A O 1
ATOM 839 N N . ILE A 1 107 ? -12.793 -3.960 7.394 1.00 96.69 107 ILE A N 1
ATOM 840 C CA . ILE A 1 107 ? -12.933 -5.277 8.003 1.00 96.69 107 ILE A CA 1
ATOM 841 C C . ILE A 1 107 ? -11.676 -5.557 8.839 1.00 96.69 107 ILE A C 1
ATOM 843 O O . ILE A 1 107 ? -10.554 -5.522 8.346 1.00 96.69 107 ILE A O 1
ATOM 847 N N . LYS A 1 108 ? -11.867 -5.873 10.126 1.00 95.69 108 LYS A N 1
ATOM 848 C CA . LYS A 1 108 ? -10.806 -5.922 11.152 1.00 95.69 108 LYS A CA 1
ATOM 849 C C . LYS A 1 108 ? -9.538 -6.691 10.748 1.00 95.69 108 LYS A C 1
ATOM 851 O O . LYS A 1 108 ? -8.443 -6.301 11.144 1.00 95.69 108 LYS A O 1
ATOM 856 N N . ASN A 1 109 ? -9.708 -7.810 10.052 1.00 96.88 109 ASN A N 1
ATOM 857 C CA . ASN A 1 109 ? -8.673 -8.768 9.666 1.00 96.88 109 ASN A CA 1
ATOM 858 C C . ASN A 1 109 ? -8.190 -8.588 8.217 1.00 96.88 109 ASN A C 1
ATOM 860 O O . ASN A 1 109 ? -7.609 -9.520 7.663 1.00 96.88 109 ASN A O 1
ATOM 864 N N . VAL A 1 110 ? -8.436 -7.429 7.606 1.00 97.62 110 VAL A N 1
ATOM 865 C CA . VAL A 1 110 ? -8.058 -7.120 6.225 1.00 97.62 110 VAL A CA 1
ATOM 866 C C . VAL A 1 110 ? -7.048 -5.976 6.205 1.00 97.62 110 VAL A C 1
ATOM 868 O O . VAL A 1 110 ? -7.255 -4.950 6.847 1.00 97.62 110 VAL A O 1
ATOM 871 N N . TYR A 1 111 ? -5.960 -6.175 5.469 1.00 97.94 111 TYR A N 1
ATOM 872 C CA . TYR A 1 111 ? -4.850 -5.239 5.312 1.00 97.94 111 TYR A CA 1
ATOM 873 C C . TYR A 1 111 ? -4.598 -4.971 3.827 1.00 97.94 111 TYR A C 1
ATOM 875 O O . TYR A 1 111 ? -4.828 -5.849 2.992 1.00 97.94 111 TYR A O 1
ATOM 883 N N . MET A 1 112 ? -4.121 -3.772 3.513 1.00 96.25 112 MET A N 1
ATOM 884 C CA . MET A 1 112 ? -3.689 -3.356 2.179 1.00 96.25 112 MET A CA 1
ATOM 885 C C . MET A 1 112 ? -2.179 -3.468 2.091 1.00 96.25 112 MET A C 1
ATOM 887 O O . MET A 1 112 ? -1.495 -2.931 2.957 1.00 96.25 112 MET A O 1
ATOM 891 N N . ASP A 1 113 ? -1.665 -4.102 1.046 1.00 96.31 113 ASP A N 1
ATOM 892 C CA . ASP A 1 113 ? -0.235 -4.120 0.774 1.00 96.31 113 ASP A CA 1
ATOM 893 C C . ASP A 1 113 ? 0.084 -3.335 -0.491 1.00 96.31 113 ASP A C 1
ATOM 895 O O . ASP A 1 113 ? -0.611 -3.466 -1.501 1.00 96.31 113 ASP A O 1
ATOM 899 N N . SER A 1 114 ? 1.128 -2.512 -0.421 1.00 95.25 114 SER A N 1
ATOM 900 C CA . SER A 1 114 ? 1.479 -1.624 -1.522 1.00 95.25 114 SER A CA 1
ATOM 901 C C . SER A 1 114 ? 2.308 -2.253 -2.633 1.00 95.25 114 SER A C 1
ATOM 903 O O . SER A 1 114 ? 2.520 -1.558 -3.618 1.00 95.25 114 SER A O 1
ATOM 905 N N . SER A 1 115 ? 2.784 -3.495 -2.473 1.00 93.62 115 SER A N 1
ATOM 906 C CA . SER A 1 115 ? 3.607 -4.207 -3.469 1.00 93.62 115 SER A CA 1
ATOM 907 C C . SER A 1 115 ? 3.181 -3.929 -4.901 1.00 93.62 115 SER A C 1
ATOM 909 O O . SER A 1 115 ? 1.996 -3.790 -5.169 1.00 93.62 115 SER A O 1
ATOM 91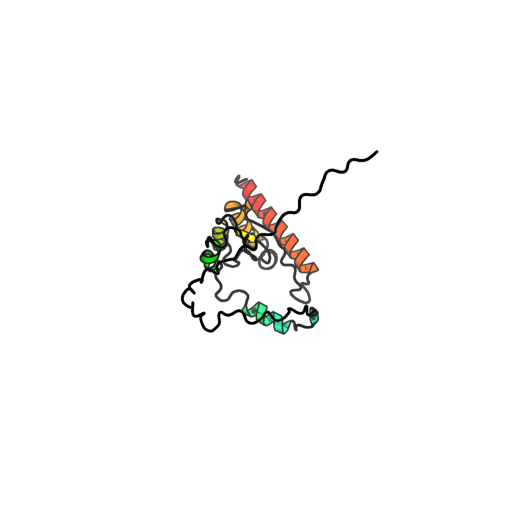1 N N . LEU A 1 116 ? 4.127 -3.854 -5.833 1.00 91.69 116 LEU A N 1
ATOM 912 C CA . LEU A 1 116 ? 3.924 -3.550 -7.255 1.00 91.69 116 LEU A CA 1
ATOM 913 C C . LEU A 1 116 ? 3.577 -2.085 -7.515 1.00 91.69 116 LEU A C 1
ATOM 915 O O . LEU A 1 116 ? 4.007 -1.556 -8.539 1.00 91.69 116 LEU A O 1
ATOM 919 N N . MET A 1 117 ? 2.844 -1.397 -6.635 1.00 93.12 117 MET A N 1
ATOM 920 C CA . MET A 1 117 ? 2.407 -0.018 -6.884 1.00 93.12 117 MET A CA 1
ATOM 921 C C . MET A 1 117 ? 3.597 0.935 -7.021 1.00 93.12 117 MET A C 1
ATOM 923 O O . MET A 1 117 ? 3.584 1.809 -7.885 1.00 93.12 117 MET A O 1
ATOM 927 N N . GLU A 1 118 ? 4.660 0.727 -6.243 1.00 91.62 118 GLU A N 1
ATOM 928 C CA . GLU A 1 118 ? 5.903 1.505 -6.320 1.00 91.62 118 GLU A CA 1
ATOM 929 C C . GLU A 1 118 ? 6.707 1.327 -7.621 1.00 91.62 118 GLU A C 1
ATOM 931 O O . GLU A 1 118 ? 7.584 2.147 -7.910 1.00 91.62 118 GLU A O 1
ATOM 936 N N . ILE A 1 119 ? 6.420 0.277 -8.399 1.00 89.88 119 ILE A N 1
ATOM 937 C CA . ILE A 1 119 ? 7.019 0.023 -9.720 1.00 89.88 119 ILE A CA 1
ATOM 938 C C . ILE A 1 119 ? 6.029 0.379 -10.841 1.00 89.88 119 ILE A C 1
ATOM 940 O O . ILE A 1 119 ? 6.435 0.888 -11.885 1.00 89.88 119 ILE A O 1
ATOM 944 N N . ALA A 1 120 ? 4.733 0.136 -10.634 1.00 89.56 120 ALA A N 1
ATOM 945 C CA . ALA A 1 120 ? 3.676 0.372 -11.616 1.00 89.56 120 ALA A CA 1
ATOM 946 C C . ALA A 1 120 ? 3.260 1.848 -11.722 1.00 89.56 120 ALA A C 1
ATOM 948 O O . ALA A 1 120 ? 2.761 2.274 -12.765 1.00 89.56 120 ALA A O 1
ATOM 949 N N . MET A 1 121 ? 3.454 2.636 -10.663 1.00 90.88 121 MET A N 1
ATOM 950 C CA . MET A 1 121 ? 3.080 4.047 -10.609 1.00 90.88 121 MET A CA 1
ATOM 951 C C . MET A 1 121 ? 4.316 4.930 -10.436 1.00 90.88 121 MET A C 1
ATOM 953 O O . MET A 1 121 ? 5.262 4.591 -9.728 1.00 90.88 121 MET A O 1
ATOM 957 N N . TYR A 1 122 ? 4.280 6.129 -11.021 1.00 93.94 122 TYR A N 1
ATOM 958 C CA . TYR A 1 122 ? 5.248 7.161 -10.657 1.00 93.94 122 TYR A CA 1
ATOM 959 C C . TYR A 1 122 ? 5.082 7.544 -9.177 1.00 93.94 122 TYR A C 1
ATOM 961 O O . TYR A 1 122 ? 3.942 7.609 -8.699 1.00 93.94 122 TYR A O 1
ATOM 969 N N . PRO A 1 123 ? 6.170 7.902 -8.462 1.00 96.81 123 PRO A N 1
ATOM 970 C CA . PRO A 1 123 ? 6.091 8.290 -7.052 1.00 96.81 123 PRO A CA 1
ATOM 971 C C . PRO A 1 123 ? 5.072 9.401 -6.763 1.00 96.81 123 PRO A C 1
ATOM 973 O O . PRO A 1 123 ? 4.428 9.382 -5.719 1.00 96.81 123 PRO A O 1
ATOM 976 N N . SER A 1 124 ? 4.870 10.341 -7.694 1.00 95.44 124 SER A N 1
ATOM 977 C CA . SER A 1 124 ? 3.874 11.412 -7.565 1.00 95.44 124 SER A CA 1
ATOM 978 C C . SER A 1 124 ? 2.431 10.905 -7.551 1.00 95.44 124 SER A C 1
ATOM 980 O O . SER A 1 124 ? 1.626 11.434 -6.796 1.00 95.44 124 SER A O 1
ATOM 982 N N . SER A 1 125 ? 2.105 9.883 -8.346 1.00 95.56 125 SER A N 1
ATOM 983 C CA . SER A 1 125 ? 0.771 9.265 -8.366 1.00 95.56 125 SER A CA 1
ATOM 984 C C . SER A 1 125 ? 0.583 8.296 -7.202 1.00 95.56 125 SER A C 1
ATOM 986 O O . SER A 1 125 ? -0.482 8.251 -6.590 1.00 95.56 125 SER A O 1
ATOM 988 N N . PHE A 1 126 ? 1.633 7.549 -6.850 1.00 96.69 126 PHE A N 1
ATOM 989 C CA . PHE A 1 126 ? 1.586 6.646 -5.704 1.00 96.69 126 PHE A CA 1
ATOM 990 C C . PHE A 1 126 ? 1.425 7.411 -4.379 1.00 96.69 126 PHE A C 1
ATOM 992 O O . PHE A 1 126 ? 0.705 6.961 -3.490 1.00 96.69 126 PHE A O 1
ATOM 999 N N . LYS A 1 127 ? 2.004 8.617 -4.277 1.00 97.94 127 LYS A N 1
ATOM 1000 C CA . LYS A 1 127 ? 1.784 9.554 -3.163 1.00 97.94 127 LYS A CA 1
ATOM 1001 C C . LYS A 1 127 ? 0.293 9.790 -2.905 1.00 97.94 127 LYS A C 1
ATOM 1003 O O . LYS A 1 127 ? -0.129 9.718 -1.755 1.00 97.94 127 LYS A O 1
ATOM 1008 N N . ASP A 1 128 ? -0.500 10.048 -3.947 1.00 97.06 128 ASP A N 1
ATOM 1009 C CA . ASP A 1 128 ? -1.937 10.317 -3.795 1.00 97.06 128 ASP A CA 1
ATOM 1010 C C . ASP A 1 128 ? -2.688 9.090 -3.244 1.00 97.06 128 ASP A C 1
ATOM 1012 O O . ASP A 1 128 ? -3.545 9.229 -2.371 1.00 97.06 128 ASP A O 1
ATOM 1016 N N . SER A 1 129 ? -2.312 7.884 -3.688 1.00 96.44 129 SER A N 1
ATOM 1017 C CA . SER A 1 129 ? -2.878 6.626 -3.173 1.00 96.44 129 SER A CA 1
ATOM 1018 C C . SER A 1 129 ? -2.503 6.395 -1.706 1.00 96.44 129 SER A C 1
ATOM 1020 O O . SER A 1 129 ? -3.371 6.116 -0.880 1.00 96.44 129 SER A O 1
ATOM 1022 N N . LEU A 1 130 ? -1.223 6.573 -1.357 1.00 97.50 130 LEU A N 1
ATOM 1023 C CA . LEU A 1 130 ? -0.743 6.433 0.020 1.00 97.50 130 LEU A CA 1
ATOM 1024 C C . LEU A 1 130 ? -1.412 7.432 0.961 1.00 97.50 130 LEU A C 1
ATOM 1026 O O . LEU A 1 130 ? -1.837 7.039 2.044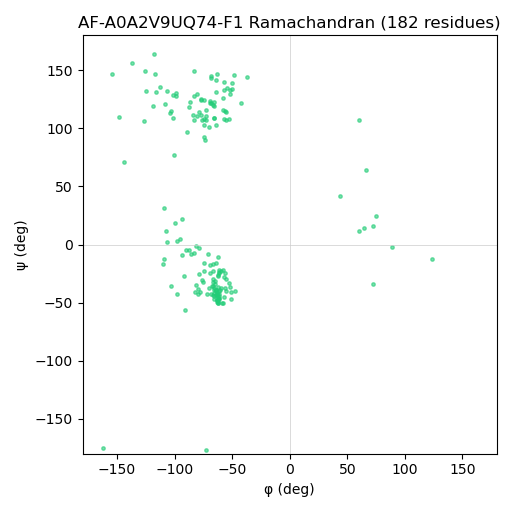 1.00 97.50 130 LEU A O 1
ATOM 1030 N N . ARG A 1 131 ? -1.541 8.701 0.555 1.00 97.88 131 ARG A N 1
ATOM 1031 C CA . ARG A 1 131 ? -2.232 9.718 1.355 1.00 97.88 131 ARG A CA 1
ATOM 1032 C C . ARG A 1 131 ? -3.675 9.290 1.628 1.00 97.88 131 ARG A C 1
ATOM 1034 O O . ARG A 1 131 ? -4.065 9.226 2.788 1.00 97.88 131 ARG A O 1
ATOM 1041 N N . GLN A 1 132 ? -4.420 8.888 0.595 1.00 96.81 132 GLN A N 1
ATOM 1042 C CA . GLN A 1 132 ? -5.800 8.417 0.758 1.00 96.81 132 GLN A CA 1
ATOM 1043 C C . GLN A 1 132 ? -5.896 7.228 1.727 1.00 96.81 132 GLN A C 1
ATOM 1045 O O . GLN A 1 132 ? -6.778 7.171 2.588 1.00 96.81 132 GLN A O 1
ATOM 1050 N N . TRP A 1 133 ? -5.000 6.255 1.592 1.00 97.56 133 TRP A N 1
ATOM 1051 C CA . TRP A 1 133 ? -4.976 5.081 2.455 1.00 97.56 133 TRP A CA 1
ATOM 1052 C C . TRP A 1 133 ? -4.667 5.428 3.914 1.00 97.56 133 TRP A C 1
ATOM 1054 O O . TRP A 1 133 ? -5.342 4.923 4.814 1.00 97.56 133 TRP A O 1
ATOM 1064 N N . LEU A 1 134 ? -3.693 6.314 4.142 1.00 97.38 134 LEU A N 1
ATOM 1065 C CA . LEU A 1 134 ? -3.308 6.797 5.469 1.00 97.38 134 LEU A CA 1
ATOM 1066 C C . LEU A 1 134 ? -4.411 7.634 6.129 1.00 97.38 134 LEU A C 1
ATOM 1068 O O . LEU A 1 134 ? -4.604 7.527 7.335 1.00 97.38 134 LEU A O 1
ATOM 1072 N N . GLU A 1 135 ? -5.165 8.418 5.358 1.00 96.25 135 GLU A N 1
ATOM 1073 C CA . GLU A 1 135 ? -6.341 9.141 5.861 1.00 96.25 135 GLU A CA 1
ATOM 1074 C C . GLU A 1 135 ? -7.476 8.193 6.273 1.00 96.25 135 GLU A C 1
ATOM 1076 O O . GLU A 1 135 ? -8.240 8.496 7.189 1.00 96.25 135 GLU A O 1
ATOM 1081 N N . THR A 1 136 ? -7.606 7.050 5.592 1.00 97.06 136 THR A N 1
ATOM 1082 C CA . THR A 1 136 ? -8.762 6.160 5.765 1.00 97.06 136 THR A CA 1
ATOM 1083 C C . THR A 1 136 ? -8.523 5.104 6.848 1.00 97.06 136 THR A C 1
ATOM 1085 O O . THR A 1 136 ? -9.303 5.005 7.796 1.00 97.06 136 THR A O 1
ATOM 1088 N N . PHE A 1 137 ? -7.457 4.305 6.722 1.00 97.75 137 PHE A N 1
ATOM 1089 C CA . PHE A 1 137 ? -7.139 3.196 7.632 1.00 97.75 137 PHE A CA 1
ATOM 1090 C C . PHE A 1 137 ? -5.616 3.064 7.837 1.00 97.75 137 PHE A C 1
ATOM 1092 O O . PHE A 1 137 ? -5.006 2.101 7.362 1.00 97.75 137 PHE A O 1
ATOM 1099 N N . PRO A 1 138 ? -4.969 4.006 8.550 1.00 96.25 138 PRO A N 1
ATOM 1100 C CA . PRO A 1 138 ? -3.507 4.069 8.643 1.00 96.25 138 PRO A CA 1
ATOM 1101 C C . PRO A 1 138 ? -2.869 2.839 9.309 1.00 96.25 138 PRO A C 1
ATOM 1103 O O . PRO A 1 138 ? -1.728 2.500 9.010 1.00 96.25 138 PRO A O 1
ATOM 1106 N N . ASP A 1 139 ? -3.595 2.127 10.178 1.00 97.19 139 ASP A N 1
ATOM 1107 C CA . ASP A 1 139 ? -3.130 0.898 10.839 1.00 97.19 139 ASP A CA 1
ATOM 1108 C C . ASP A 1 139 ? -3.267 -0.365 9.968 1.00 97.19 139 ASP A C 1
ATOM 1110 O O . ASP A 1 139 ? -2.917 -1.464 10.413 1.00 97.19 139 ASP A O 1
ATOM 1114 N N . LYS A 1 140 ? -3.801 -0.230 8.746 1.00 97.88 140 LYS A N 1
ATOM 1115 C CA . LYS A 1 140 ? -4.078 -1.344 7.826 1.00 97.88 140 LYS A CA 1
ATOM 1116 C C . LYS A 1 140 ? -3.127 -1.433 6.643 1.00 97.88 140 LYS A C 1
ATOM 1118 O O . LYS A 1 140 ? -3.314 -2.317 5.811 1.00 97.88 140 LYS A O 1
ATOM 1123 N N . ILE A 1 141 ? -2.132 -0.555 6.559 1.00 96.94 141 ILE A N 1
ATOM 1124 C CA . ILE A 1 141 ? -1.249 -0.467 5.396 1.00 96.94 141 ILE A CA 1
ATOM 1125 C C . ILE A 1 141 ? 0.064 -1.202 5.666 1.00 96.94 141 ILE A C 1
ATOM 1127 O O . ILE A 1 141 ? 0.734 -0.961 6.672 1.00 96.94 141 ILE A O 1
ATOM 1131 N N . THR A 1 142 ? 0.434 -2.100 4.759 1.00 96.69 142 THR A N 1
ATOM 1132 C CA . THR A 1 142 ? 1.710 -2.815 4.734 1.00 96.69 142 THR A CA 1
ATOM 1133 C C . THR A 1 142 ? 2.489 -2.481 3.466 1.00 96.69 142 THR A C 1
ATOM 1135 O O . THR A 1 142 ? 1.958 -1.916 2.509 1.00 96.69 142 THR A O 1
ATOM 1138 N N . PHE A 1 143 ? 3.780 -2.800 3.490 1.00 96.06 143 PHE A N 1
ATOM 1139 C CA . PHE A 1 143 ? 4.711 -2.512 2.411 1.00 96.06 143 PHE A CA 1
ATOM 1140 C C . PHE A 1 143 ? 5.415 -3.792 1.955 1.00 96.06 143 PHE A C 1
ATOM 1142 O O . PHE A 1 143 ? 5.997 -4.515 2.771 1.00 96.06 143 PHE A O 1
ATOM 1149 N N . GLY A 1 144 ? 5.437 -3.989 0.641 1.00 94.00 144 GLY A N 1
ATOM 1150 C CA . GLY A 1 144 ? 6.291 -4.923 -0.080 1.00 94.00 144 GLY A CA 1
ATOM 1151 C C . GLY A 1 144 ? 6.825 -4.230 -1.332 1.00 94.00 144 GLY A C 1
ATOM 1152 O O . GLY A 1 144 ? 6.223 -3.269 -1.782 1.00 94.00 144 GLY A O 1
ATOM 1153 N N . THR A 1 145 ? 7.960 -4.679 -1.870 1.00 92.81 145 THR A N 1
ATOM 1154 C CA . THR A 1 145 ? 8.565 -4.103 -3.093 1.00 92.81 145 THR A CA 1
ATOM 1155 C C . THR A 1 145 ? 8.159 -4.812 -4.381 1.00 92.81 145 THR A C 1
ATOM 1157 O O . THR A 1 145 ? 8.587 -4.410 -5.458 1.00 92.81 145 THR A O 1
ATOM 1160 N N . ASP A 1 146 ? 7.473 -5.950 -4.256 1.00 91.94 146 ASP A N 1
ATOM 1161 C CA . ASP A 1 146 ? 7.240 -6.908 -5.344 1.00 91.94 146 ASP A CA 1
ATOM 1162 C C . ASP A 1 146 ? 8.485 -7.172 -6.204 1.00 91.94 146 ASP A C 1
ATOM 1164 O O . ASP A 1 146 ? 8.466 -7.204 -7.436 1.00 91.94 146 ASP A O 1
ATOM 1168 N N . CYS A 1 147 ? 9.617 -7.294 -5.509 1.00 92.31 147 CYS A N 1
ATOM 1169 C CA . CYS A 1 147 ? 10.913 -7.555 -6.100 1.00 92.31 147 CYS A CA 1
ATOM 1170 C C . CYS A 1 147 ? 10.874 -8.861 -6.903 1.00 92.31 147 CYS A C 1
ATOM 1172 O O . CYS A 1 147 ? 10.698 -9.955 -6.357 1.00 92.31 147 CYS A O 1
ATOM 1174 N N . PHE A 1 148 ? 11.075 -8.727 -8.210 1.00 87.00 148 PHE A N 1
ATOM 1175 C CA . PHE A 1 148 ? 10.983 -9.806 -9.179 1.00 87.00 148 PHE A CA 1
ATOM 1176 C C . PHE A 1 148 ? 11.850 -9.474 -10.404 1.00 87.00 148 PHE A C 1
ATOM 1178 O O . PHE A 1 148 ? 11.977 -8.301 -10.756 1.00 87.00 148 PHE A O 1
ATOM 1185 N N . PRO A 1 149 ? 12.472 -10.456 -11.084 1.00 89.94 149 PRO A N 1
ATOM 1186 C CA . PRO A 1 149 ? 13.159 -10.199 -12.346 1.00 89.94 149 PRO A CA 1
ATOM 1187 C C . PRO A 1 149 ? 12.140 -9.975 -13.475 1.00 89.94 14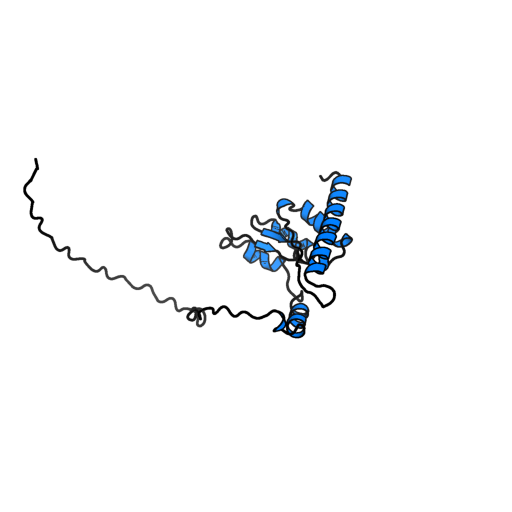9 PRO A C 1
ATOM 1189 O O . PRO A 1 149 ? 11.715 -10.921 -14.139 1.00 89.94 149 PRO A O 1
ATOM 1192 N N . TYR A 1 150 ? 11.736 -8.722 -13.687 1.00 81.06 150 TYR A N 1
ATOM 1193 C CA . TYR A 1 150 ? 10.732 -8.346 -14.688 1.00 81.06 150 TYR A CA 1
ATOM 1194 C C . TYR A 1 150 ? 11.245 -8.498 -16.124 1.00 81.06 150 TYR A C 1
ATOM 1196 O O . TYR A 1 150 ? 10.483 -8.878 -17.012 1.00 81.06 150 TYR A O 1
ATOM 1204 N N . ASN A 1 151 ? 12.518 -8.177 -16.368 1.00 86.38 151 ASN A N 1
ATOM 1205 C CA . ASN A 1 151 ? 13.192 -8.347 -17.659 1.00 86.38 151 ASN A CA 1
ATOM 1206 C C . ASN A 1 151 ? 14.724 -8.307 -17.481 1.00 86.38 151 ASN A C 1
ATOM 1208 O O . ASN A 1 151 ? 15.218 -8.236 -16.359 1.00 86.38 151 ASN A O 1
ATOM 1212 N N . GLU A 1 152 ? 15.477 -8.351 -18.584 1.00 87.75 152 GLU A N 1
ATOM 1213 C CA . GLU A 1 152 ? 16.951 -8.339 -18.573 1.00 87.75 152 GLU A CA 1
ATOM 1214 C C . GLU A 1 152 ? 17.570 -7.075 -17.950 1.00 87.75 152 GLU A C 1
ATOM 1216 O O . GLU A 1 152 ? 18.713 -7.115 -17.508 1.00 87.75 152 GLU A O 1
ATOM 1221 N N . ILE A 1 153 ? 16.834 -5.959 -17.923 1.00 85.25 153 ILE A N 1
ATOM 1222 C CA . ILE A 1 153 ? 17.297 -4.663 -17.402 1.00 85.25 153 ILE A CA 1
ATOM 1223 C C . ILE A 1 153 ? 16.807 -4.451 -15.966 1.00 85.25 153 ILE A C 1
ATOM 1225 O O . ILE A 1 153 ? 17.547 -3.965 -15.116 1.00 85.25 153 ILE A O 1
ATOM 1229 N N . LEU A 1 154 ? 15.548 -4.794 -15.695 1.00 84.69 154 LEU A N 1
ATOM 1230 C CA . LEU A 1 154 ? 14.917 -4.671 -14.388 1.00 84.69 154 LEU A CA 1
ATOM 1231 C C . LEU A 1 154 ? 14.909 -6.039 -13.700 1.00 84.69 154 LEU A C 1
ATOM 1233 O O . LEU A 1 154 ? 13.891 -6.739 -13.675 1.00 84.69 154 LEU A O 1
ATOM 1237 N N . GLY A 1 155 ? 16.074 -6.420 -13.178 1.00 90.44 155 GLY A N 1
ATOM 1238 C CA . GLY A 1 155 ? 16.262 -7.634 -12.399 1.00 90.44 155 GLY A CA 1
ATOM 1239 C C . GLY A 1 155 ? 15.655 -7.540 -10.998 1.00 90.44 155 GLY A C 1
ATOM 1240 O O . GLY A 1 155 ? 15.004 -6.563 -10.616 1.00 90.44 155 GLY A O 1
ATOM 1241 N N . ALA A 1 156 ? 15.852 -8.594 -10.206 1.00 91.00 156 ALA A N 1
ATOM 1242 C CA . ALA A 1 156 ? 15.360 -8.631 -8.831 1.00 91.00 156 ALA A CA 1
ATOM 1243 C C . ALA A 1 156 ? 16.018 -7.536 -7.968 1.00 91.00 156 ALA A C 1
ATOM 1245 O O . ALA A 1 156 ? 15.336 -6.833 -7.229 1.00 91.00 156 ALA A O 1
ATOM 1246 N N . GLU A 1 157 ? 17.330 -7.335 -8.084 1.00 94.69 157 GLU A N 1
ATOM 1247 C CA . GLU A 1 157 ? 18.040 -6.337 -7.275 1.00 94.69 157 GLU A CA 1
ATOM 1248 C C . GLU A 1 157 ? 17.631 -4.908 -7.659 1.00 94.69 157 GLU A C 1
ATOM 1250 O O . GLU A 1 157 ? 17.355 -4.078 -6.787 1.00 94.69 157 GLU A O 1
ATOM 1255 N N . GLU A 1 158 ? 17.513 -4.640 -8.959 1.00 93.31 158 GLU A N 1
ATOM 1256 C CA . GLU A 1 158 ? 17.101 -3.348 -9.499 1.00 93.31 158 GLU A CA 1
ATOM 1257 C C . GLU A 1 158 ? 15.645 -3.032 -9.152 1.00 93.31 158 GLU A C 1
ATOM 1259 O O . GLU A 1 158 ? 15.354 -1.913 -8.731 1.00 93.31 158 GLU A O 1
ATOM 1264 N N . SER A 1 159 ? 14.734 -4.006 -9.270 1.00 92.44 159 SER A N 1
ATOM 1265 C CA . SER A 1 159 ? 13.327 -3.828 -8.879 1.00 92.44 159 SER A CA 1
ATOM 1266 C C . SER A 1 159 ? 13.167 -3.628 -7.375 1.00 92.44 159 SER A C 1
ATOM 1268 O O . SER A 1 159 ? 12.410 -2.753 -6.962 1.00 92.44 159 SER A O 1
ATOM 1270 N N . TYR A 1 160 ? 13.927 -4.351 -6.546 1.00 95.69 160 TYR A N 1
ATOM 1271 C CA . TYR A 1 160 ? 13.955 -4.119 -5.102 1.00 95.69 160 TYR A CA 1
ATOM 1272 C C . TYR A 1 160 ? 14.398 -2.691 -4.772 1.00 95.69 160 TYR A C 1
ATOM 1274 O O . TYR A 1 160 ? 13.741 -1.996 -3.989 1.00 95.69 160 TYR A O 1
ATOM 1282 N N . TRP A 1 161 ? 15.514 -2.253 -5.362 1.00 96.31 161 TRP A N 1
ATOM 1283 C CA . TRP A 1 161 ? 16.057 -0.918 -5.139 1.00 96.31 161 TRP A CA 1
ATOM 1284 C C . TRP A 1 161 ? 15.079 0.166 -5.602 1.00 96.31 161 TRP A C 1
ATOM 1286 O O . TRP A 1 161 ? 14.777 1.079 -4.825 1.00 96.31 161 TRP A O 1
ATOM 1296 N N . LEU A 1 162 ? 14.553 0.032 -6.823 1.00 94.50 162 LEU A N 1
ATOM 1297 C CA . LEU A 1 162 ? 13.616 0.974 -7.425 1.00 94.50 162 LEU A CA 1
ATOM 1298 C C . LEU A 1 162 ? 12.310 1.050 -6.629 1.00 94.50 162 LEU A C 1
ATOM 1300 O O . LEU A 1 162 ? 11.875 2.143 -6.276 1.00 94.50 162 LEU A O 1
ATOM 1304 N N . GLY A 1 163 ? 11.718 -0.092 -6.281 1.00 95.44 163 GLY A N 1
ATOM 1305 C CA . GLY A 1 163 ? 10.487 -0.120 -5.500 1.00 95.44 163 GLY A CA 1
ATOM 1306 C C . GLY A 1 163 ? 10.670 0.526 -4.125 1.00 95.44 163 GLY A C 1
ATOM 1307 O O . GLY A 1 163 ? 9.909 1.411 -3.731 1.00 95.44 163 GLY A O 1
ATOM 1308 N N . ASN A 1 164 ? 11.745 0.181 -3.410 1.00 97.31 164 ASN A N 1
ATOM 1309 C CA . ASN A 1 164 ? 12.011 0.762 -2.094 1.00 97.31 164 ASN A CA 1
ATOM 1310 C C . ASN A 1 164 ? 12.275 2.278 -2.153 1.00 97.31 164 ASN A C 1
ATOM 1312 O O . ASN A 1 164 ? 11.809 3.002 -1.268 1.00 97.31 164 ASN A O 1
ATOM 1316 N N . ILE A 1 165 ? 12.999 2.786 -3.160 1.00 97.56 165 ILE A N 1
ATOM 1317 C CA . ILE A 1 165 ? 13.237 4.235 -3.267 1.00 97.56 165 ILE A CA 1
ATOM 1318 C C . ILE A 1 165 ? 11.968 4.989 -3.683 1.00 97.56 165 ILE A C 1
ATOM 1320 O O . ILE A 1 165 ? 11.648 6.000 -3.054 1.00 97.56 165 ILE A O 1
ATOM 1324 N N . SER A 1 166 ? 11.203 4.466 -4.645 1.00 96.69 166 SER A N 1
ATOM 1325 C CA . SER A 1 166 ? 9.933 5.047 -5.094 1.00 96.69 166 SER A CA 1
ATOM 1326 C C . SER A 1 166 ? 8.905 5.108 -3.966 1.00 96.69 166 SER A C 1
ATOM 1328 O O . SER A 1 166 ? 8.310 6.162 -3.732 1.00 96.69 166 SER A O 1
ATOM 1330 N N . ALA A 1 167 ? 8.744 4.020 -3.205 1.00 97.31 167 ALA A N 1
ATOM 1331 C CA . ALA A 1 167 ? 7.810 3.972 -2.083 1.00 97.31 167 ALA A CA 1
ATOM 1332 C C . ALA A 1 167 ? 8.177 4.962 -0.974 1.00 97.31 167 ALA A C 1
ATOM 1334 O O . ALA A 1 167 ? 7.313 5.670 -0.459 1.00 97.31 167 ALA A O 1
ATOM 1335 N N . ARG A 1 168 ? 9.467 5.072 -0.634 1.00 98.25 168 ARG A N 1
ATOM 1336 C CA . ARG A 1 168 ? 9.946 6.045 0.360 1.00 98.25 168 ARG A CA 1
ATOM 1337 C C . ARG A 1 168 ? 9.714 7.483 -0.087 1.00 98.25 168 ARG A C 1
ATOM 1339 O O . ARG A 1 168 ? 9.317 8.303 0.736 1.00 98.25 168 ARG A O 1
ATOM 1346 N N . GLN A 1 169 ? 9.955 7.789 -1.361 1.00 98.50 169 GLN A N 1
ATOM 1347 C CA . GLN A 1 169 ? 9.703 9.117 -1.922 1.00 98.50 169 GLN A CA 1
ATOM 1348 C C . GLN A 1 169 ? 8.212 9.468 -1.878 1.00 98.50 169 GLN A C 1
ATOM 1350 O O . GLN A 1 169 ? 7.856 10.545 -1.399 1.00 98.50 169 GLN A O 1
ATOM 1355 N N . ALA A 1 170 ? 7.350 8.550 -2.319 1.00 98.38 170 ALA A N 1
ATOM 1356 C CA . ALA A 1 170 ? 5.903 8.731 -2.306 1.00 98.38 170 ALA A CA 1
ATOM 1357 C C . ALA A 1 170 ? 5.358 8.905 -0.878 1.00 98.38 170 ALA A C 1
ATOM 1359 O O . ALA A 1 170 ? 4.621 9.853 -0.610 1.00 98.38 170 ALA A O 1
ATOM 1360 N N . LEU A 1 171 ? 5.777 8.044 0.057 1.00 98.38 171 LEU A N 1
ATOM 1361 C CA . LEU A 1 171 ? 5.365 8.113 1.459 1.00 98.38 171 LEU A CA 1
ATOM 1362 C C . LEU A 1 171 ? 5.834 9.409 2.127 1.00 98.38 171 LEU A C 1
ATOM 1364 O O . LEU A 1 171 ? 5.056 10.055 2.823 1.00 98.38 171 LEU A O 1
ATOM 1368 N N . ALA A 1 172 ? 7.087 9.816 1.903 1.00 98.62 172 ALA A N 1
ATOM 1369 C CA . ALA A 1 172 ? 7.610 11.062 2.455 1.00 98.62 172 ALA A CA 1
ATOM 1370 C C . ALA A 1 172 ? 6.830 12.279 1.942 1.00 98.62 172 ALA A C 1
ATOM 1372 O O . ALA A 1 172 ? 6.501 13.163 2.728 1.00 98.62 172 ALA A O 1
ATOM 1373 N N . ALA A 1 173 ? 6.503 12.310 0.647 1.00 98.69 173 ALA A N 1
ATOM 1374 C CA . ALA A 1 173 ? 5.705 13.381 0.065 1.00 98.69 173 ALA A CA 1
ATOM 1375 C C . ALA A 1 173 ? 4.266 13.396 0.614 1.00 98.69 173 ALA A C 1
ATOM 1377 O O . ALA A 1 173 ? 3.765 14.469 0.939 1.00 98.69 173 ALA A O 1
ATOM 1378 N N . ALA A 1 174 ? 3.633 12.229 0.779 1.00 98.44 174 ALA A N 1
ATOM 1379 C CA . ALA A 1 174 ? 2.291 12.123 1.351 1.00 98.44 174 ALA A CA 1
ATOM 1380 C C . ALA A 1 174 ? 2.265 12.644 2.794 1.00 98.44 174 ALA A C 1
ATOM 1382 O O . ALA A 1 174 ? 1.469 13.518 3.124 1.00 98.44 174 ALA A O 1
ATOM 1383 N N . LEU A 1 175 ? 3.191 12.174 3.633 1.00 98.50 175 LEU A N 1
ATOM 1384 C CA . LEU A 1 175 ? 3.294 12.611 5.026 1.00 98.50 175 LEU A CA 1
ATOM 1385 C C . LEU A 1 175 ? 3.639 14.100 5.141 1.00 98.50 175 LEU A C 1
ATOM 1387 O O . LEU A 1 175 ? 3.088 14.782 5.998 1.00 98.50 175 LEU A O 1
ATOM 1391 N N . ALA A 1 176 ? 4.519 14.625 4.282 1.00 98.62 176 ALA A N 1
ATOM 1392 C CA . ALA A 1 176 ? 4.842 16.051 4.270 1.00 98.62 176 ALA A CA 1
ATOM 1393 C C . ALA A 1 176 ? 3.613 16.914 3.951 1.00 98.62 176 ALA A C 1
ATOM 1395 O O . ALA A 1 176 ? 3.417 17.956 4.577 1.00 98.62 176 ALA A O 1
ATOM 1396 N N . GLU A 1 177 ? 2.773 16.468 3.014 1.00 98.38 177 GLU A N 1
ATOM 1397 C CA . GLU A 1 177 ? 1.514 17.133 2.686 1.00 98.38 177 GLU A CA 1
ATOM 1398 C C . GLU A 1 177 ? 0.561 17.122 3.889 1.00 98.38 177 GLU A C 1
ATOM 1400 O O . GLU A 1 177 ? 0.112 18.191 4.298 1.00 98.38 177 GLU A O 1
ATOM 1405 N N . MET A 1 178 ? 0.359 15.958 4.520 1.00 98.25 178 MET A N 1
ATOM 1406 C CA . MET A 1 178 ? -0.497 15.800 5.709 1.00 98.25 178 MET A CA 1
ATOM 1407 C C . MET A 1 178 ? -0.026 16.652 6.903 1.00 98.25 178 MET A C 1
ATOM 1409 O O . MET A 1 178 ? -0.838 17.255 7.601 1.00 98.25 178 MET A O 1
ATOM 1413 N N . VAL A 1 179 ? 1.290 16.758 7.127 1.00 98.56 179 VAL A N 1
ATOM 1414 C CA . VAL A 1 179 ? 1.860 17.656 8.152 1.00 98.56 179 VAL A CA 1
ATOM 1415 C C . VAL A 1 179 ? 1.591 19.118 7.796 1.00 98.56 179 VAL A C 1
ATOM 1417 O O . VAL A 1 179 ? 1.215 19.915 8.653 1.00 98.56 179 VAL A O 1
ATOM 1420 N N . SER A 1 180 ? 1.778 19.498 6.529 1.00 98.25 180 SER A N 1
ATOM 1421 C CA . SER A 1 180 ? 1.590 20.887 6.092 1.00 98.25 180 SER A CA 1
ATOM 1422 C C . SER A 1 180 ? 0.134 21.355 6.173 1.00 98.25 180 SER A C 1
ATOM 1424 O O . SER A 1 180 ? -0.112 22.540 6.409 1.00 98.25 180 SER A O 1
ATOM 1426 N N . SER A 1 181 ? -0.822 20.436 6.013 1.00 97.62 181 SER A N 1
ATOM 1427 C CA . SER A 1 181 ? -2.257 20.694 6.156 1.00 97.62 181 SER A CA 1
ATOM 1428 C C . SER A 1 181 ? -2.758 20.577 7.601 1.00 97.62 181 SER A C 1
ATOM 1430 O O . SER A 1 181 ? -3.894 20.964 7.874 1.00 97.62 181 SER A O 1
ATOM 1432 N N . GLY A 1 182 ? -1.925 20.103 8.534 1.00 96.81 182 GLY A N 1
ATOM 1433 C CA . GLY A 1 182 ? -2.289 19.918 9.941 1.00 96.81 182 GLY A CA 1
ATOM 1434 C C . GLY A 1 182 ? -3.192 18.707 10.198 1.00 96.81 182 GLY A C 1
ATOM 1435 O O . GLY A 1 182 ? -3.945 18.707 11.172 1.00 96.81 182 GLY A O 1
ATOM 1436 N N . GLU A 1 183 ? -3.151 17.699 9.325 1.00 95.06 183 GLU A N 1
ATOM 1437 C CA . GLU A 1 183 ? -3.862 16.425 9.507 1.00 95.06 183 GLU A CA 1
ATOM 1438 C C . GLU A 1 183 ? -3.168 15.515 10.531 1.00 95.06 183 GLU A C 1
ATOM 1440 O O . GLU A 1 183 ? -3.844 14.744 11.219 1.00 95.06 183 GLU A O 1
ATOM 1445 N N . ILE A 1 184 ? -1.835 15.617 10.637 1.00 94.56 184 ILE A N 1
ATOM 1446 C CA . ILE A 1 184 ? -0.977 14.893 11.593 1.00 94.56 184 ILE A CA 1
ATOM 1447 C C . ILE A 1 184 ? 0.090 15.797 12.211 1.00 94.56 184 ILE A C 1
ATOM 1449 O O . ILE A 1 184 ? 0.452 16.818 11.581 1.00 94.56 184 ILE A O 1
#

Sequence (184 aa):
MKKKSKKSARKKSAAKTAKKKLTNPKSNVALKGTVAKAKRRAELRHVPWNSVEVEALNPLLGRHFVVESNIMQLENILRDPRYAGTTFVMIHGGYPLEREAIWLAAIKNVYMDSSLMEIAMYPSSFKDSLRQWLETFPDKITFGTDCFPYNEILGAEESYWLGNISARQALAAALAEMVSSGEI

pLDDT: mean 77.3, std 23.28, range [34.53, 98.69]

Solvent-accessible surface area (backbone atoms only — not comparable to full-atom values): 11456 Å² total; per-residue (Å²): 137,83,89,83,82,86,85,81,88,79,82,84,79,84,80,82,81,81,83,78,83,79,80,80,77,81,82,78,78,72,61,95,82,72,69,81,67,81,77,71,82,84,70,91,73,89,75,61,79,85,76,54,55,65,77,66,49,47,57,47,52,71,62,65,63,73,75,91,76,58,64,72,73,45,51,70,60,76,69,32,76,93,44,70,90,49,80,44,72,39,69,37,32,38,66,97,43,39,84,63,37,54,64,58,42,75,42,92,47,28,29,39,20,42,17,45,40,36,70,78,34,57,39,78,59,40,14,56,51,50,37,54,42,49,74,71,47,57,94,31,63,46,84,52,41,63,57,41,66,78,47,98,82,41,28,38,69,51,29,34,52,48,12,51,54,28,41,52,53,12,50,52,51,25,52,52,50,36,44,75,72,65,78,94

Radius of gyration: 29.75 Å; Cα contacts (8 Å, |Δi|>4): 163; chains: 1; bounding box: 48×84×82 Å